Protein AF-A0A3N5UHY8-F1 (afdb_monomer)

Radius of gyration: 20.68 Å; Cα contacts (8 Å, |Δi|>4): 168; chains: 1; bounding box: 45×43×53 Å

Solvent-accessible surface area (backbone atoms only — not comparable to full-atom values): 10039 Å² total; per-residue (Å²): 116,68,65,60,54,52,58,35,51,54,29,46,54,49,15,52,51,26,41,52,52,25,51,52,31,53,76,73,62,44,68,88,69,29,47,65,30,49,28,48,15,30,43,32,39,17,56,25,20,56,67,33,91,89,37,36,83,52,18,61,60,34,40,52,52,19,52,50,48,41,43,71,68,41,43,70,77,62,42,49,56,99,88,42,59,46,68,73,48,52,61,60,51,49,49,52,53,53,48,58,51,56,74,70,63,50,74,66,44,58,52,43,47,77,76,47,46,66,67,42,51,53,50,48,51,45,48,69,46,49,35,26,52,50,23,45,50,52,26,61,75,72,64,51,58,70,70,59,27,52,50,43,25,50,64,18,60,52,52,63,59,77,66,54,35,57,51,28,50,75,69,71,46,63,35,69,57,43,48,33,38,28,53,53,32,52,72,50,61,88,112

Mean predicted aligned error: 6.86 Å

Structure (mmCIF, N/CA/C/O backbone):
data_AF-A0A3N5UHY8-F1
#
_entry.id   AF-A0A3N5UHY8-F1
#
loop_
_atom_site.group_PDB
_atom_site.id
_atom_site.type_symbol
_atom_site.label_atom_id
_atom_site.label_alt_id
_atom_site.label_comp_id
_atom_site.label_asym_id
_atom_site.label_entity_id
_atom_site.label_seq_id
_atom_site.pdbx_PDB_ins_code
_atom_site.Cartn_x
_atom_site.Cartn_y
_atom_site.Cartn_z
_atom_site.occupancy
_atom_site.B_iso_or_equiv
_atom_site.auth_seq_id
_atom_site.auth_comp_id
_atom_site.auth_asym_id
_atom_site.auth_atom_id
_atom_site.pdbx_PDB_model_num
ATOM 1 N N . MET A 1 1 ? 21.237 -18.407 15.425 1.00 54.28 1 MET A N 1
ATOM 2 C CA . MET A 1 1 ? 20.076 -18.767 14.571 1.00 54.28 1 MET A CA 1
ATOM 3 C C . MET A 1 1 ? 18.958 -19.477 15.349 1.00 54.28 1 MET A C 1
ATOM 5 O O . MET A 1 1 ? 17.796 -19.223 15.063 1.00 54.28 1 MET A O 1
ATOM 9 N N . ALA A 1 2 ? 19.261 -20.308 16.358 1.00 56.94 2 ALA A N 1
ATOM 10 C CA . ALA A 1 2 ? 18.238 -20.942 17.207 1.00 56.94 2 ALA A CA 1
ATOM 11 C C . ALA A 1 2 ? 17.517 -19.962 18.167 1.00 56.94 2 ALA A C 1
ATOM 13 O O . ALA A 1 2 ? 16.298 -20.048 18.321 1.00 56.94 2 ALA A O 1
ATOM 14 N N . ASP A 1 3 ? 18.225 -18.981 18.740 1.00 60.53 3 ASP A N 1
ATOM 15 C CA . ASP A 1 3 ? 17.623 -18.010 19.676 1.00 60.53 3 ASP A CA 1
ATOM 16 C C . ASP A 1 3 ? 16.704 -16.989 18.998 1.00 60.53 3 ASP A C 1
ATOM 18 O O . ASP A 1 3 ? 15.656 -16.635 19.535 1.00 60.53 3 ASP A O 1
ATOM 22 N N . THR A 1 4 ? 17.021 -16.584 17.765 1.00 62.62 4 THR A N 1
ATOM 23 C CA . THR A 1 4 ? 16.158 -15.706 16.957 1.00 62.62 4 THR A CA 1
ATOM 24 C C . THR A 1 4 ? 14.832 -16.385 16.601 1.00 62.62 4 THR A C 1
ATOM 26 O O . THR A 1 4 ? 13.788 -15.735 16.577 1.00 62.62 4 THR A O 1
ATOM 29 N N . LEU A 1 5 ? 14.852 -17.706 16.391 1.00 62.59 5 LEU A N 1
ATOM 30 C CA . LEU A 1 5 ? 13.653 -18.510 16.140 1.00 62.59 5 LEU A CA 1
ATOM 31 C C . LEU A 1 5 ? 12.835 -18.753 17.420 1.00 62.59 5 LEU A C 1
ATOM 33 O O . LEU A 1 5 ? 11.607 -18.762 17.354 1.00 62.59 5 LEU A O 1
ATOM 37 N N . ARG A 1 6 ? 13.469 -18.890 18.595 1.00 64.62 6 ARG A N 1
ATOM 38 C CA . ARG A 1 6 ? 12.749 -18.943 19.886 1.00 64.62 6 ARG A CA 1
ATOM 39 C C . ARG A 1 6 ? 12.068 -17.617 20.214 1.00 64.62 6 ARG A C 1
ATOM 41 O O . ARG A 1 6 ? 10.878 -17.622 20.503 1.00 64.62 6 ARG A O 1
ATOM 48 N N . ALA A 1 7 ? 12.777 -16.494 20.085 1.00 67.94 7 ALA A N 1
ATOM 49 C CA . ALA A 1 7 ? 12.215 -15.153 20.271 1.00 67.94 7 ALA A CA 1
ATOM 50 C C . ALA A 1 7 ? 11.018 -14.885 19.336 1.00 67.94 7 ALA A C 1
ATOM 52 O O . ALA A 1 7 ? 10.022 -14.291 19.742 1.00 67.94 7 ALA A O 1
ATOM 53 N N . SER A 1 8 ? 11.088 -15.379 18.096 1.00 76.38 8 SER A N 1
ATOM 54 C CA . SER A 1 8 ? 9.992 -15.313 17.123 1.00 76.38 8 SER A CA 1
ATOM 55 C C . SER A 1 8 ? 8.745 -16.082 17.590 1.00 76.38 8 SER A C 1
ATOM 57 O O . SER A 1 8 ? 7.642 -15.547 17.514 1.00 76.38 8 SER A O 1
ATOM 59 N N . LYS A 1 9 ? 8.892 -17.277 18.179 1.00 81.50 9 LYS A N 1
ATOM 60 C CA . LYS A 1 9 ? 7.747 -18.043 18.709 1.00 81.50 9 LYS A CA 1
ATOM 61 C C . LYS A 1 9 ? 6.996 -17.301 19.819 1.00 81.50 9 LYS A C 1
ATOM 63 O O . LYS A 1 9 ? 5.770 -17.333 19.825 1.00 81.50 9 LYS A O 1
ATOM 68 N N . TYR A 1 10 ? 7.696 -16.605 20.717 1.00 86.44 10 TYR A N 1
ATOM 69 C CA . TYR A 1 10 ? 7.043 -15.825 21.778 1.00 86.44 10 TYR A CA 1
ATOM 70 C C . TYR A 1 10 ? 6.196 -14.670 21.227 1.00 86.44 10 TYR A C 1
ATOM 72 O O . TYR A 1 10 ? 5.123 -14.405 21.754 1.00 86.44 10 TYR A O 1
ATOM 80 N N . LEU A 1 11 ? 6.628 -14.024 20.138 1.00 86.56 11 LEU A N 1
ATOM 81 C CA . LEU A 1 11 ? 5.855 -12.956 19.486 1.00 86.56 11 LEU A CA 1
ATOM 82 C C . LEU A 1 11 ? 4.587 -13.485 18.814 1.00 86.56 11 LEU A C 1
ATOM 84 O O . LEU A 1 11 ? 3.555 -12.826 18.869 1.00 86.56 11 LEU A O 1
ATOM 88 N N . ALA A 1 12 ? 4.655 -14.675 18.211 1.00 88.06 12 ALA A N 1
ATOM 89 C CA . ALA A 1 12 ? 3.478 -15.324 17.641 1.00 88.06 12 ALA A CA 1
ATOM 90 C C . ALA A 1 12 ? 2.460 -15.688 18.731 1.00 88.06 12 ALA A C 1
ATOM 92 O O . ALA A 1 12 ? 1.283 -15.361 18.606 1.00 88.06 12 ALA A O 1
ATOM 93 N N . TRP A 1 13 ? 2.917 -16.297 19.831 1.00 90.31 13 TRP A N 1
ATOM 94 C CA . TRP A 1 13 ? 2.056 -16.599 20.977 1.00 90.31 13 TRP A CA 1
ATOM 95 C C . TRP A 1 13 ? 1.450 -15.342 21.598 1.00 90.31 13 TRP A C 1
ATOM 97 O O . TRP A 1 13 ? 0.262 -15.334 21.907 1.00 90.31 13 TRP A O 1
ATOM 107 N N . LEU A 1 14 ? 2.236 -14.271 21.723 1.00 91.19 14 LEU A N 1
ATOM 108 C CA . LEU A 1 14 ? 1.755 -12.979 22.202 1.00 91.19 14 LEU A CA 1
ATOM 109 C C . LEU A 1 14 ? 0.664 -12.407 21.286 1.00 91.19 14 LEU A C 1
ATOM 111 O O . LEU A 1 14 ? -0.373 -11.982 21.782 1.00 91.19 14 LEU A O 1
ATOM 115 N N . SER A 1 15 ? 0.868 -12.432 19.966 1.00 90.88 15 SER A N 1
ATOM 116 C CA . SER A 1 15 ? -0.123 -11.950 18.996 1.00 90.88 15 SER A CA 1
ATOM 117 C C . SER A 1 15 ? -1.438 -12.725 19.085 1.00 90.88 15 SER A C 1
ATOM 119 O O . SER A 1 15 ? -2.504 -12.116 19.149 1.00 90.88 15 SER A O 1
ATOM 121 N N . ILE A 1 16 ? -1.365 -14.059 19.170 1.00 92.12 16 ILE A N 1
ATOM 122 C CA . ILE A 1 16 ? -2.544 -14.923 19.318 1.00 92.12 16 ILE A CA 1
ATOM 123 C C . ILE A 1 16 ? -3.265 -14.623 20.632 1.00 92.12 16 ILE A C 1
ATOM 125 O O . ILE A 1 16 ? -4.480 -14.449 20.631 1.00 92.12 16 ILE A O 1
ATOM 129 N N . LEU A 1 17 ? -2.530 -14.526 21.743 1.00 94.44 17 LEU A N 1
ATOM 130 C CA . LEU A 1 17 ? -3.109 -14.221 23.048 1.00 94.44 17 LEU A CA 1
ATOM 131 C C . LEU A 1 17 ? -3.836 -12.872 23.021 1.00 94.44 17 LEU A C 1
ATOM 133 O O . LEU A 1 17 ? -4.993 -12.808 23.423 1.00 94.44 17 LEU A O 1
ATOM 137 N N . LEU A 1 18 ? -3.202 -11.828 22.476 1.00 92.44 18 LEU A N 1
ATOM 138 C CA . LEU A 1 18 ? -3.797 -10.494 22.359 1.00 92.44 18 LEU A CA 1
ATOM 139 C C . LEU A 1 18 ? -5.026 -10.473 21.435 1.00 92.44 18 LEU A C 1
ATOM 141 O O . LEU A 1 18 ? -6.008 -9.790 21.727 1.00 92.44 18 LEU A O 1
ATOM 145 N N . ALA A 1 19 ? -5.005 -11.243 20.344 1.00 91.44 19 ALA A N 1
ATOM 146 C CA . ALA A 1 19 ? -6.144 -11.374 19.441 1.00 91.44 19 ALA A CA 1
ATOM 147 C C . ALA A 1 19 ? -7.325 -12.087 20.117 1.00 91.44 19 ALA A C 1
ATOM 149 O O . ALA A 1 19 ? -8.461 -11.628 20.019 1.00 91.44 19 ALA A O 1
ATOM 150 N N . VAL A 1 20 ? -7.064 -13.171 20.854 1.00 92.81 20 VAL A N 1
ATOM 151 C CA . VAL A 1 20 ? -8.093 -13.894 21.616 1.00 92.81 20 VAL A CA 1
ATOM 152 C C . VAL A 1 20 ? -8.686 -13.000 22.701 1.00 92.81 20 VAL A C 1
ATOM 154 O O . VAL A 1 20 ? -9.908 -12.946 22.833 1.00 92.81 20 VAL A O 1
ATOM 157 N N . THR A 1 21 ? -7.861 -12.245 23.434 1.00 91.06 21 THR A N 1
ATOM 158 C CA . THR A 1 21 ? -8.364 -11.292 24.434 1.00 91.06 21 THR A CA 1
ATOM 159 C C . THR A 1 21 ? -9.190 -10.179 23.795 1.00 91.06 21 THR A C 1
ATOM 161 O O . THR A 1 21 ? -10.240 -9.832 24.327 1.00 91.06 21 THR A O 1
ATOM 164 N N . ALA A 1 22 ? -8.784 -9.666 22.626 1.00 90.06 22 ALA A N 1
ATOM 165 C CA . ALA A 1 22 ? -9.550 -8.657 21.896 1.00 90.06 22 ALA A CA 1
ATOM 166 C C . ALA A 1 22 ? -10.928 -9.187 21.463 1.00 90.06 22 ALA A C 1
ATOM 168 O O . ALA A 1 22 ? -11.935 -8.500 21.628 1.00 90.06 22 ALA A O 1
ATOM 169 N N . ILE A 1 23 ? -10.988 -10.425 20.959 1.00 90.00 23 ILE A N 1
ATOM 170 C CA . ILE A 1 23 ? -12.248 -11.080 20.584 1.00 90.00 23 ILE A CA 1
ATOM 171 C C . ILE A 1 23 ? -13.126 -11.286 21.821 1.00 90.00 23 ILE A C 1
ATOM 173 O O . ILE A 1 23 ? -14.297 -10.920 21.795 1.00 90.00 23 ILE A O 1
ATOM 177 N N . ALA A 1 24 ? -12.574 -11.807 22.920 1.00 90.12 24 ALA A N 1
ATOM 178 C CA . ALA A 1 24 ? -13.321 -12.005 24.160 1.00 90.12 24 ALA A CA 1
ATOM 179 C C . ALA A 1 24 ? -13.914 -10.686 24.687 1.00 90.12 24 ALA A C 1
ATOM 181 O O . ALA A 1 24 ? -15.095 -10.638 25.022 1.00 90.12 24 ALA A O 1
ATOM 182 N N . MET A 1 25 ? -13.139 -9.598 24.677 1.00 88.56 25 MET A N 1
ATOM 183 C CA . MET A 1 25 ? -13.610 -8.268 25.074 1.00 88.56 25 MET A CA 1
ATOM 184 C C . MET A 1 25 ? -14.707 -7.722 24.153 1.00 88.56 25 MET A C 1
ATOM 186 O O . MET A 1 25 ? -15.659 -7.113 24.640 1.00 88.56 25 MET A O 1
ATOM 190 N N . LEU A 1 26 ? -14.621 -7.971 22.840 1.00 88.94 26 LEU A N 1
ATOM 191 C CA . LEU A 1 26 ? -15.684 -7.616 21.895 1.00 88.94 26 LEU A CA 1
ATOM 192 C C . LEU A 1 26 ? -16.978 -8.385 22.175 1.00 88.94 26 LEU A C 1
ATOM 194 O O . LEU A 1 26 ? -18.048 -7.776 22.163 1.00 88.94 26 LEU A O 1
ATOM 198 N N . VAL A 1 27 ? -16.886 -9.689 22.463 1.00 90.12 27 VAL A N 1
ATOM 199 C CA . VAL A 1 27 ? -18.049 -10.523 22.816 1.00 90.12 27 VAL A CA 1
ATOM 200 C C . VAL A 1 27 ? -18.663 -10.088 24.149 1.00 90.12 27 VAL A C 1
ATOM 202 O O . VAL A 1 27 ? -19.882 -10.062 24.281 1.00 90.12 27 VAL A O 1
ATOM 205 N N . MET A 1 28 ? -17.837 -9.686 25.117 1.00 88.81 28 MET A N 1
ATOM 206 C CA . MET A 1 28 ? -18.278 -9.186 26.425 1.00 88.81 28 MET A CA 1
ATOM 207 C C . MET A 1 28 ? -18.776 -7.728 26.399 1.00 88.81 28 MET A C 1
ATOM 209 O O . MET A 1 28 ? -19.244 -7.226 27.416 1.00 88.81 28 MET A O 1
ATOM 213 N N . GLY A 1 29 ? -18.703 -7.040 25.253 1.00 86.50 29 GLY A N 1
ATOM 214 C CA . GLY A 1 29 ? -19.237 -5.685 25.078 1.00 86.50 29 GLY A CA 1
ATOM 215 C C . GLY A 1 29 ? -18.295 -4.538 25.469 1.00 86.50 29 GLY A C 1
ATOM 216 O O . GLY A 1 29 ? -18.693 -3.378 25.368 1.00 86.50 29 GLY A O 1
ATOM 217 N N . TYR A 1 30 ? -17.038 -4.809 25.830 1.00 86.06 30 TYR A N 1
ATOM 218 C CA . TYR A 1 30 ? -16.043 -3.803 26.240 1.00 86.06 30 TYR A CA 1
ATOM 219 C C . TYR A 1 30 ? -15.404 -3.057 25.052 1.00 86.06 30 TYR A C 1
ATOM 221 O O . TYR A 1 30 ? -14.184 -3.000 24.908 1.00 86.06 30 TYR A O 1
ATOM 229 N N . ARG A 1 31 ? -16.214 -2.463 24.165 1.00 79.62 31 ARG A N 1
ATOM 230 C CA . ARG A 1 31 ? -15.739 -1.859 22.899 1.00 79.62 31 ARG A CA 1
ATOM 231 C C . ARG A 1 31 ? -14.726 -0.720 23.071 1.00 79.62 31 ARG A C 1
ATOM 233 O O . ARG A 1 31 ? -13.891 -0.532 22.193 1.00 79.62 31 ARG A O 1
ATOM 240 N N . SER A 1 32 ? -14.786 0.020 24.176 1.00 79.81 32 SER A N 1
ATOM 241 C CA . SER A 1 32 ? -13.883 1.144 24.466 1.00 79.81 32 SER A CA 1
ATOM 242 C C . SER A 1 32 ? -12.452 0.713 24.797 1.00 79.81 32 SER A C 1
ATOM 244 O O . SER A 1 32 ? -11.521 1.474 24.555 1.00 79.81 32 SER A O 1
ATOM 246 N N . GLU A 1 33 ? -12.262 -0.501 25.321 1.00 86.31 33 GLU A N 1
ATOM 247 C CA . GLU A 1 33 ? -10.955 -0.984 25.795 1.00 86.31 33 GLU A CA 1
ATOM 248 C C . GLU A 1 33 ? -10.288 -1.980 24.842 1.00 86.31 33 GLU A C 1
ATOM 250 O O . GLU A 1 33 ? -9.142 -2.361 25.046 1.00 86.31 33 GLU A O 1
ATOM 255 N N . VAL A 1 34 ? -10.962 -2.373 23.758 1.00 91.69 34 VAL A N 1
ATOM 256 C CA . VAL A 1 34 ? -10.445 -3.340 22.770 1.00 91.69 34 VAL A CA 1
ATOM 257 C C . VAL A 1 34 ? -9.264 -2.786 21.959 1.00 91.69 34 VAL A C 1
ATOM 259 O O . VAL A 1 34 ? -8.413 -3.553 21.501 1.00 91.69 34 VAL A O 1
ATOM 262 N N . GLY A 1 35 ? -9.182 -1.462 21.793 1.00 88.69 35 GLY A N 1
ATOM 263 C CA . GLY A 1 35 ? -8.213 -0.793 20.918 1.00 88.69 35 GLY A CA 1
ATOM 264 C C . GLY A 1 35 ? -6.751 -1.230 21.107 1.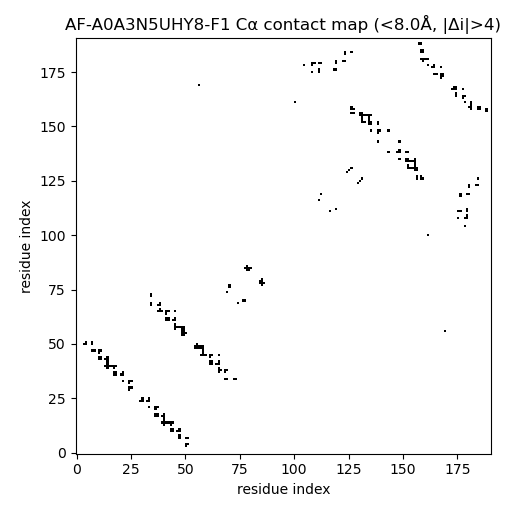00 88.69 35 GLY A C 1
ATOM 265 O O . GLY A 1 35 ? -6.144 -1.700 20.141 1.00 88.69 35 GLY A O 1
ATOM 266 N N . PRO A 1 36 ? -6.169 -1.153 22.322 1.00 91.88 36 PRO A N 1
ATOM 267 C CA . PRO A 1 36 ? -4.780 -1.538 22.573 1.00 91.88 36 PRO A CA 1
ATOM 268 C C . PRO A 1 36 ? -4.496 -3.007 22.265 1.00 91.88 36 PRO A C 1
ATOM 270 O O . PRO A 1 36 ? -3.409 -3.329 21.791 1.00 91.88 36 PRO A O 1
ATOM 273 N N . PHE A 1 37 ? -5.464 -3.898 22.496 1.00 92.38 37 PHE A N 1
ATOM 274 C CA . PHE A 1 37 ? -5.298 -5.331 22.253 1.00 92.38 37 PHE A CA 1
ATOM 275 C C . PHE A 1 37 ? -5.267 -5.647 20.760 1.00 92.38 37 PHE A C 1
ATOM 277 O O . PHE A 1 37 ? -4.414 -6.417 20.323 1.00 92.38 37 PHE A O 1
ATOM 284 N N . VAL A 1 38 ? -6.123 -5.005 19.958 1.00 93.06 38 VAL A N 1
ATOM 285 C CA . VAL A 1 38 ? -6.103 -5.153 18.493 1.00 93.06 38 VAL A CA 1
ATOM 286 C C . VAL A 1 38 ? -4.801 -4.605 17.910 1.00 93.06 38 VAL A C 1
ATOM 288 O O . VAL A 1 38 ? -4.133 -5.289 17.133 1.00 93.06 38 VAL A O 1
ATOM 291 N N . ILE A 1 39 ? -4.397 -3.399 18.320 1.00 93.62 39 ILE A N 1
ATOM 292 C CA . ILE A 1 39 ? -3.155 -2.770 17.847 1.00 93.62 39 ILE A CA 1
ATOM 293 C C . ILE A 1 39 ? -1.944 -3.605 18.274 1.00 93.62 39 ILE A C 1
ATOM 295 O O . ILE A 1 39 ? -1.065 -3.878 17.460 1.00 93.62 39 ILE A O 1
ATOM 299 N N . GLY A 1 40 ? -1.912 -4.064 19.527 1.00 92.88 40 GLY A N 1
ATOM 300 C CA . GLY A 1 40 ? -0.852 -4.914 20.060 1.00 92.88 40 GLY A CA 1
ATOM 301 C C . GLY A 1 40 ? -0.768 -6.268 19.353 1.00 92.88 40 GLY A C 1
ATOM 302 O O . GLY A 1 40 ? 0.333 -6.722 19.034 1.00 92.88 40 GLY A O 1
ATOM 303 N N . ALA A 1 41 ? -1.906 -6.894 19.040 1.00 93.81 41 ALA A N 1
ATOM 304 C CA . ALA A 1 41 ? -1.958 -8.143 18.282 1.00 93.81 41 ALA A CA 1
ATOM 305 C C . ALA A 1 41 ? -1.378 -7.972 16.870 1.00 93.81 41 ALA A C 1
ATOM 307 O O . ALA A 1 41 ? -0.541 -8.774 16.449 1.00 93.81 41 ALA A O 1
ATOM 308 N N . LEU A 1 42 ? -1.759 -6.902 16.165 1.00 94.56 42 LEU A N 1
ATOM 309 C CA . LEU A 1 42 ? -1.261 -6.603 14.820 1.00 94.56 42 LEU A CA 1
ATOM 310 C C . LEU A 1 42 ? 0.217 -6.183 14.826 1.00 94.56 42 LEU A C 1
ATOM 312 O O . LEU A 1 42 ? 0.989 -6.648 13.993 1.00 94.56 42 LEU A O 1
ATOM 316 N N . ALA A 1 43 ? 0.652 -5.366 15.787 1.00 94.19 43 ALA A N 1
ATOM 317 C CA . ALA A 1 43 ? 2.046 -4.935 15.899 1.00 94.19 43 ALA A CA 1
ATOM 318 C C . ALA A 1 43 ? 2.984 -6.097 16.266 1.00 94.19 43 ALA A C 1
ATOM 320 O O . ALA A 1 43 ? 4.057 -6.250 15.679 1.00 94.19 43 ALA A O 1
ATOM 321 N N . SER A 1 44 ? 2.579 -6.964 17.201 1.00 92.38 44 SER A N 1
ATOM 322 C CA . SER A 1 44 ? 3.343 -8.173 17.540 1.00 92.38 44 SER A CA 1
ATOM 323 C C . SER A 1 44 ? 3.399 -9.162 16.371 1.00 92.38 44 SER A C 1
ATOM 325 O O . SER A 1 44 ? 4.465 -9.733 16.121 1.00 92.38 44 SER A O 1
ATOM 327 N N . LEU A 1 45 ? 2.316 -9.288 15.592 1.00 92.56 45 LEU A N 1
ATOM 328 C CA . LEU A 1 45 ? 2.308 -10.050 14.341 1.00 92.56 45 LEU A CA 1
ATOM 329 C C . LEU A 1 45 ? 3.262 -9.446 13.303 1.00 92.56 45 LEU A C 1
ATOM 331 O O . LEU A 1 45 ? 4.029 -10.175 12.678 1.00 92.56 45 LEU A O 1
ATOM 335 N N . ALA A 1 46 ? 3.280 -8.120 13.150 1.00 91.94 46 ALA A N 1
ATOM 336 C CA . ALA A 1 46 ? 4.183 -7.442 12.224 1.00 91.94 46 ALA A CA 1
ATOM 337 C C . ALA A 1 46 ? 5.654 -7.694 12.598 1.00 91.94 46 ALA A C 1
ATOM 339 O O . ALA A 1 46 ? 6.462 -8.077 11.749 1.00 91.94 46 ALA A O 1
ATOM 340 N N . LEU A 1 47 ? 5.995 -7.571 13.886 1.00 91.44 47 LEU A N 1
ATOM 341 C CA . LEU A 1 47 ? 7.330 -7.877 14.410 1.00 91.44 47 LEU A CA 1
ATOM 342 C C . LEU A 1 47 ? 7.704 -9.356 14.248 1.00 91.44 47 LEU A C 1
ATOM 344 O O . LEU A 1 47 ? 8.869 -9.674 13.991 1.00 91.44 47 LEU A O 1
ATOM 348 N N . PHE A 1 48 ? 6.735 -10.262 14.386 1.00 89.94 48 PHE A N 1
ATOM 349 C CA . PHE A 1 48 ? 6.920 -11.679 14.092 1.00 89.94 48 PHE A CA 1
ATOM 350 C C . PHE A 1 48 ? 7.259 -11.895 12.613 1.00 89.94 48 PHE A C 1
ATOM 352 O O . PHE A 1 48 ? 8.277 -12.525 12.314 1.00 89.94 48 PHE A O 1
ATOM 359 N N . CYS A 1 49 ? 6.474 -11.314 11.698 1.00 89.00 49 CYS A N 1
ATOM 360 C CA . CYS A 1 49 ? 6.720 -11.382 10.261 1.00 89.00 49 CYS A CA 1
ATOM 361 C C . CYS A 1 49 ? 8.123 -10.867 9.912 1.00 89.00 49 CYS A C 1
ATOM 363 O O . CYS A 1 49 ? 8.841 -11.547 9.188 1.00 89.00 49 CYS A O 1
ATOM 365 N N . MET A 1 50 ? 8.569 -9.741 10.487 1.00 87.81 50 MET A N 1
ATOM 366 C CA . MET A 1 50 ? 9.913 -9.186 10.244 1.00 87.81 50 MET A CA 1
ATOM 367 C C . MET A 1 50 ? 11.054 -10.131 10.638 1.00 87.81 50 MET A C 1
ATOM 369 O O . MET A 1 50 ? 12.107 -10.125 9.997 1.00 87.81 50 MET A O 1
ATOM 373 N N . ARG A 1 51 ? 10.867 -10.913 11.709 1.00 84.75 51 ARG A N 1
ATOM 374 C CA . ARG A 1 51 ? 11.882 -11.830 12.254 1.00 84.75 51 ARG A CA 1
ATOM 375 C C . ARG A 1 51 ? 11.882 -13.199 11.577 1.00 84.75 51 ARG A C 1
ATOM 377 O O . ARG A 1 51 ? 12.873 -13.918 11.692 1.00 84.75 51 ARG A O 1
ATOM 384 N N . HIS A 1 52 ? 10.804 -13.567 10.887 1.00 84.44 52 HIS A N 1
ATOM 385 C CA . HIS A 1 52 ? 10.691 -14.860 10.226 1.00 84.44 52 HIS A CA 1
ATOM 386 C C . HIS A 1 52 ? 11.149 -14.776 8.755 1.00 84.44 52 HIS A C 1
ATOM 388 O O . HIS A 1 52 ? 10.577 -14.004 7.980 1.00 84.44 52 HIS A O 1
ATOM 394 N N . PRO A 1 53 ? 12.135 -15.586 8.317 1.00 78.69 53 PRO A N 1
ATOM 395 C CA . PRO A 1 53 ? 12.768 -15.445 7.001 1.00 78.69 53 PRO A CA 1
ATOM 396 C C . PRO A 1 53 ? 11.786 -15.574 5.829 1.00 78.69 53 PRO A C 1
ATOM 398 O O . PRO A 1 53 ? 11.936 -14.876 4.832 1.00 78.69 53 PRO A O 1
ATOM 401 N N . SER A 1 54 ? 10.744 -16.398 5.963 1.00 80.94 54 SER A N 1
ATOM 402 C CA . SER A 1 54 ? 9.723 -16.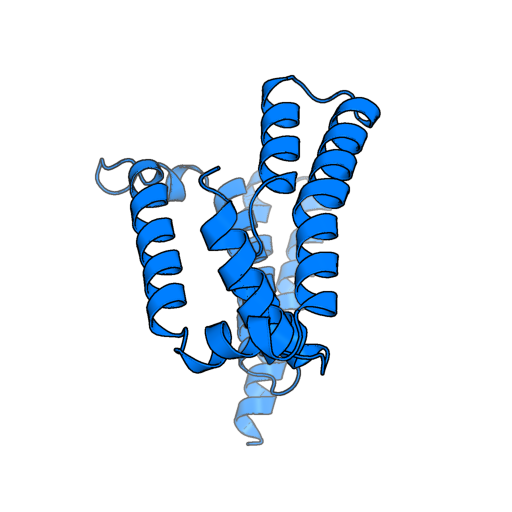573 4.918 1.00 80.94 54 SER A CA 1
ATOM 403 C C . SER A 1 54 ? 8.606 -15.522 4.941 1.00 80.94 54 SER A C 1
ATOM 405 O O . SER A 1 54 ? 7.894 -15.390 3.953 1.00 80.94 54 SER A O 1
ATOM 407 N N . LEU A 1 55 ? 8.410 -14.802 6.055 1.00 83.44 55 LEU A N 1
ATOM 408 C CA . LEU A 1 55 ? 7.266 -13.889 6.236 1.00 83.44 55 LEU A CA 1
ATOM 409 C C . LEU A 1 55 ? 7.658 -12.409 6.242 1.00 83.44 55 LEU A C 1
ATOM 411 O O . LEU A 1 55 ? 6.774 -11.551 6.255 1.00 83.44 55 LEU A O 1
ATOM 415 N N . LYS A 1 56 ? 8.959 -12.095 6.192 1.00 83.25 56 LYS A N 1
ATOM 416 C CA . LYS A 1 56 ? 9.484 -10.722 6.244 1.00 83.25 56 LYS A CA 1
ATOM 417 C C . LYS A 1 56 ? 8.820 -9.793 5.234 1.00 83.25 56 LYS A C 1
ATOM 419 O O . LYS A 1 56 ? 8.569 -8.633 5.539 1.00 83.25 56 LYS A O 1
ATOM 424 N N . SER A 1 57 ? 8.484 -10.314 4.063 1.00 80.25 57 SER A N 1
ATOM 425 C CA . SER A 1 57 ? 7.888 -9.545 2.978 1.00 80.25 57 SER A CA 1
ATOM 426 C C . SER A 1 57 ? 6.446 -9.099 3.246 1.00 80.25 57 SER A C 1
ATOM 428 O O . SER A 1 57 ? 6.015 -8.089 2.704 1.00 80.25 57 SER A O 1
ATOM 430 N N . TYR A 1 58 ? 5.719 -9.799 4.123 1.00 84.62 58 TYR A N 1
ATOM 431 C CA . TYR A 1 58 ? 4.365 -9.420 4.542 1.00 84.62 58 TYR A CA 1
ATOM 432 C C . TYR A 1 58 ? 4.356 -8.437 5.714 1.00 84.62 58 TYR A C 1
ATOM 434 O O . TYR A 1 58 ? 3.315 -7.860 6.020 1.00 84.62 58 TYR A O 1
ATOM 442 N N . ALA A 1 59 ? 5.501 -8.215 6.368 1.00 88.38 59 ALA A N 1
ATOM 443 C CA . ALA A 1 59 ? 5.579 -7.349 7.539 1.00 88.38 59 ALA A CA 1
ATOM 444 C C . ALA A 1 59 ? 5.088 -5.924 7.259 1.00 88.38 59 ALA A C 1
ATOM 446 O O . ALA A 1 59 ? 4.433 -5.336 8.113 1.00 88.38 59 ALA A O 1
ATOM 447 N N . PHE A 1 60 ? 5.366 -5.390 6.063 1.00 85.56 60 PHE A N 1
ATOM 448 C CA . PHE A 1 60 ? 4.864 -4.081 5.646 1.00 85.56 60 PHE A CA 1
ATOM 449 C C . PHE A 1 60 ? 3.330 -4.037 5.664 1.00 85.56 60 PHE A C 1
ATOM 451 O O . PHE A 1 60 ? 2.750 -3.162 6.298 1.00 85.56 60 PHE A O 1
ATOM 458 N N . THR A 1 61 ? 2.673 -5.022 5.048 1.00 87.75 61 THR A N 1
ATOM 459 C CA . THR A 1 61 ? 1.209 -5.120 5.013 1.00 87.75 61 THR A CA 1
ATOM 460 C C . THR A 1 61 ? 0.615 -5.217 6.418 1.00 87.75 61 THR A C 1
ATOM 462 O O . THR A 1 61 ? -0.357 -4.533 6.725 1.00 87.75 61 THR A O 1
ATOM 465 N N . VAL A 1 62 ? 1.217 -6.020 7.301 1.00 91.50 62 VAL A N 1
ATOM 466 C CA . VAL A 1 62 ? 0.735 -6.154 8.685 1.00 91.50 62 VAL A CA 1
ATOM 467 C C . VAL A 1 62 ? 0.926 -4.852 9.473 1.00 91.50 62 VAL A C 1
ATOM 469 O O . VAL A 1 62 ? 0.039 -4.466 10.233 1.00 91.50 62 VAL A O 1
ATOM 472 N N . TRP A 1 63 ? 2.027 -4.125 9.254 1.00 93.06 63 TRP A N 1
ATOM 473 C CA . TRP A 1 63 ? 2.223 -2.794 9.835 1.00 93.06 63 TRP A CA 1
ATOM 474 C C . TRP A 1 63 ? 1.171 -1.790 9.363 1.00 93.06 63 TRP A C 1
ATOM 476 O O . TRP A 1 63 ? 0.657 -1.040 10.189 1.00 93.06 63 TRP A O 1
ATOM 486 N N . VAL A 1 64 ? 0.806 -1.799 8.077 1.00 90.62 64 VAL A N 1
ATOM 487 C CA . VAL A 1 64 ? -0.279 -0.950 7.557 1.00 90.62 64 VAL A CA 1
ATOM 488 C C . VAL A 1 64 ? -1.576 -1.222 8.320 1.00 90.62 64 VAL A C 1
ATOM 490 O O . VAL A 1 64 ? -2.183 -0.282 8.825 1.00 90.62 64 VAL A O 1
ATOM 493 N N . PHE A 1 65 ? -1.959 -2.490 8.504 1.00 92.56 65 PHE A N 1
ATOM 494 C CA . PHE A 1 65 ? -3.141 -2.834 9.302 1.00 92.56 65 PHE A CA 1
ATOM 495 C C . PHE A 1 65 ? -3.029 -2.377 10.762 1.00 92.56 65 PHE A C 1
ATOM 497 O O . PHE A 1 65 ? -4.005 -1.870 11.312 1.00 92.56 65 PHE A O 1
ATOM 504 N N . ALA A 1 66 ? -1.852 -2.507 11.383 1.00 94.19 66 ALA A N 1
ATOM 505 C CA . ALA A 1 66 ? -1.626 -2.043 12.751 1.00 94.19 66 ALA A CA 1
ATOM 506 C C . ALA A 1 66 ? -1.824 -0.520 12.886 1.00 94.19 66 ALA A C 1
ATOM 508 O O . ALA A 1 66 ? -2.502 -0.073 13.810 1.00 94.19 66 ALA A O 1
ATOM 509 N N . PHE A 1 67 ? -1.286 0.275 11.954 1.00 94.12 67 PHE A N 1
ATOM 510 C CA . PHE A 1 67 ? -1.448 1.733 11.952 1.00 94.12 67 PHE A CA 1
ATOM 511 C C . PHE A 1 67 ? -2.869 2.176 11.591 1.00 94.12 67 PHE A C 1
ATOM 513 O O . PHE A 1 67 ? -3.373 3.117 12.198 1.00 94.12 67 PHE A O 1
ATOM 520 N N . VAL A 1 68 ? -3.545 1.483 10.669 1.00 93.50 68 VAL A N 1
ATOM 521 C CA . VAL A 1 68 ? -4.964 1.735 10.366 1.00 93.50 68 VAL A CA 1
ATOM 522 C C . VAL A 1 68 ? -5.811 1.488 11.611 1.00 93.50 68 VAL A C 1
ATOM 524 O O . VAL A 1 68 ? -6.541 2.384 12.030 1.00 93.50 68 VAL A O 1
ATOM 527 N N . ALA A 1 69 ? -5.644 0.339 12.274 1.00 93.12 69 ALA A N 1
ATOM 528 C CA . ALA A 1 69 ? -6.328 0.055 13.533 1.00 93.12 69 ALA A CA 1
ATOM 529 C C . ALA A 1 69 ? -6.027 1.129 14.591 1.00 93.12 69 ALA A C 1
ATOM 531 O O . ALA A 1 69 ? -6.946 1.639 15.230 1.00 93.12 69 ALA A O 1
ATOM 532 N N . ALA A 1 70 ? -4.763 1.540 14.729 1.00 93.56 70 ALA A N 1
ATOM 533 C CA . ALA A 1 70 ? -4.378 2.603 15.653 1.00 93.56 70 ALA A CA 1
ATOM 534 C C . ALA A 1 70 ? -5.066 3.939 15.341 1.00 93.56 70 ALA A C 1
ATOM 536 O O . ALA A 1 70 ? -5.569 4.583 16.259 1.00 93.56 70 ALA A O 1
ATOM 537 N N . SER A 1 71 ? -5.151 4.329 14.067 1.00 93.00 71 SER A N 1
ATOM 538 C CA . SER A 1 71 ? -5.833 5.560 13.650 1.00 93.00 71 SER A CA 1
ATOM 539 C C . SER A 1 71 ? -7.345 5.524 13.873 1.00 93.00 71 SER A C 1
ATOM 541 O O . SER A 1 71 ? -7.932 6.552 14.194 1.00 93.00 71 SER A O 1
ATOM 543 N N . MET A 1 72 ? -7.971 4.348 13.762 1.00 90.69 72 MET A N 1
ATOM 544 C CA . MET A 1 72 ? -9.409 4.179 13.984 1.00 90.69 72 MET A CA 1
ATOM 545 C C . MET A 1 72 ? -9.773 4.228 15.471 1.00 90.69 72 MET A C 1
ATOM 547 O O . MET A 1 72 ? -10.778 4.835 15.830 1.00 90.69 72 MET A O 1
ATOM 551 N N . PHE A 1 73 ? -8.968 3.607 16.341 1.00 91.19 73 PHE A N 1
ATOM 552 C CA . PHE A 1 73 ? -9.217 3.602 17.789 1.00 91.19 73 PHE A CA 1
ATOM 553 C C . PHE A 1 73 ? -8.737 4.877 18.495 1.00 91.19 73 PHE A C 1
ATOM 555 O O . PHE A 1 73 ? -9.333 5.285 19.490 1.00 91.19 73 PHE A O 1
ATOM 562 N N . TYR A 1 74 ? -7.673 5.512 17.994 1.00 90.56 74 TYR A N 1
ATOM 563 C CA . TYR A 1 74 ? -7.057 6.694 18.606 1.00 90.56 74 TYR A CA 1
ATOM 564 C C . TYR A 1 74 ? -6.856 7.835 17.595 1.00 90.56 74 TYR A C 1
ATOM 566 O O . TYR A 1 74 ? -5.727 8.302 17.420 1.00 90.56 74 TYR A O 1
ATOM 574 N N . PRO A 1 75 ? -7.920 8.337 16.941 1.00 89.19 75 PRO A N 1
ATOM 575 C CA . PRO A 1 75 ? -7.804 9.355 15.892 1.00 89.19 75 PRO A CA 1
ATOM 576 C C . PRO A 1 75 ? -7.128 10.642 16.383 1.00 89.19 75 PRO A C 1
ATOM 578 O O . PRO A 1 75 ? -6.346 11.252 15.658 1.00 89.19 75 PRO A O 1
ATOM 581 N N . GLN A 1 76 ? -7.341 11.026 17.646 1.00 87.00 76 GLN A N 1
ATOM 582 C CA . GLN A 1 76 ? -6.698 12.183 18.274 1.00 87.00 76 GLN A CA 1
ATOM 583 C C . GLN A 1 76 ? -5.164 12.137 18.228 1.00 87.00 76 GLN A C 1
ATOM 585 O O . GLN A 1 76 ? -4.538 13.189 18.132 1.00 87.00 76 GLN A O 1
ATOM 590 N N . ALA A 1 77 ? -4.559 10.943 18.239 1.00 86.69 77 ALA A N 1
ATOM 591 C CA . ALA A 1 77 ? -3.108 10.787 18.166 1.00 86.69 77 ALA A CA 1
ATOM 592 C C . ALA A 1 77 ? -2.546 11.102 16.767 1.00 86.69 77 ALA A C 1
ATOM 594 O O . ALA A 1 77 ? -1.368 11.423 16.641 1.00 86.69 77 ALA A O 1
ATOM 595 N N . PHE A 1 78 ? -3.384 11.030 15.726 1.00 86.94 78 PHE A N 1
ATOM 596 C CA . PHE A 1 78 ? -2.992 11.195 14.323 1.00 86.94 78 PHE A CA 1
ATOM 597 C C . PHE A 1 78 ? -3.515 12.489 13.685 1.00 86.94 78 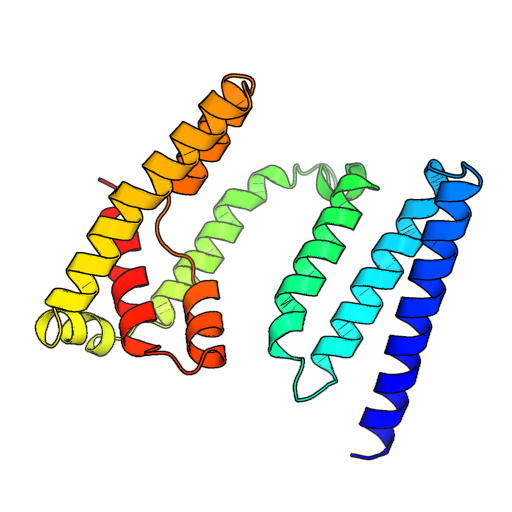PHE A C 1
ATOM 599 O O . PHE A 1 78 ? -3.165 12.784 12.546 1.00 86.94 78 PHE A O 1
ATOM 606 N N . MET A 1 79 ? -4.339 13.269 14.393 1.00 86.00 79 MET A N 1
ATOM 607 C CA . MET A 1 79 ? -4.864 14.540 13.883 1.00 86.00 79 MET A CA 1
ATOM 608 C C . MET A 1 79 ? -3.931 15.714 14.181 1.00 86.00 79 MET A C 1
ATOM 610 O O . MET A 1 79 ? -3.476 16.381 13.252 1.00 86.00 79 MET A O 1
ATOM 614 N N . LYS A 1 80 ? -3.617 15.958 15.461 1.00 88.12 80 LYS A N 1
ATOM 615 C CA . LYS A 1 80 ? -2.819 17.112 15.897 1.00 88.12 80 LYS A CA 1
ATOM 616 C C . LYS A 1 80 ? -1.676 16.686 16.797 1.00 88.12 80 LYS A C 1
ATOM 618 O O . LYS A 1 80 ? -1.890 16.004 17.794 1.00 88.12 80 LYS A O 1
ATOM 623 N N . TRP A 1 81 ? -0.477 17.166 16.494 1.00 85.00 81 TRP A N 1
ATOM 624 C CA . TRP A 1 81 ? 0.693 16.973 17.343 1.00 85.00 81 TRP A CA 1
ATOM 625 C C . TRP A 1 81 ? 1.355 18.319 17.608 1.00 85.00 81 TRP A C 1
ATOM 627 O O . TRP A 1 81 ? 1.648 19.057 16.673 1.00 85.00 81 TRP A O 1
ATOM 637 N N . ALA A 1 82 ? 1.523 18.676 18.886 1.00 82.56 82 ALA A N 1
ATOM 638 C CA . ALA A 1 82 ? 2.080 19.967 19.308 1.00 82.56 82 ALA A CA 1
ATOM 639 C C . ALA A 1 82 ? 1.413 21.204 18.650 1.00 82.56 82 ALA A C 1
ATOM 641 O O . ALA A 1 82 ? 2.069 22.206 18.384 1.00 82.56 82 ALA A O 1
ATOM 642 N N . GLY A 1 83 ? 0.105 21.132 18.369 1.00 84.19 83 GLY A N 1
ATOM 643 C CA . GLY A 1 83 ? -0.653 22.209 17.713 1.00 84.19 83 GLY A CA 1
ATOM 644 C C . GLY A 1 83 ? -0.585 22.219 16.179 1.00 84.19 83 GLY A C 1
ATOM 645 O O . GLY A 1 83 ? -1.240 23.052 15.561 1.00 84.19 83 GLY A O 1
ATOM 646 N N . TYR A 1 84 ? 0.144 21.286 15.562 1.00 87.25 84 TYR A N 1
ATOM 647 C CA . TYR A 1 84 ? 0.257 21.146 14.112 1.00 87.25 84 TYR A CA 1
ATOM 648 C C . TYR A 1 84 ? -0.660 20.033 13.577 1.00 87.25 84 TYR A C 1
ATOM 650 O O . TYR A 1 84 ? -0.655 18.920 14.107 1.00 87.25 84 TYR A O 1
ATOM 658 N N . ASP A 1 85 ? -1.427 20.321 12.519 1.00 90.31 85 ASP A N 1
ATOM 659 C CA . ASP A 1 85 ? -2.286 19.340 11.842 1.00 90.31 85 ASP A CA 1
ATOM 660 C C . ASP A 1 85 ? -1.458 18.392 10.963 1.00 90.31 85 ASP A C 1
ATOM 662 O O . ASP A 1 85 ? -0.919 18.780 9.923 1.00 90.31 85 ASP A O 1
ATOM 666 N N . LEU A 1 86 ? -1.410 17.113 11.341 1.00 89.31 86 LEU A N 1
ATOM 667 C CA . LEU A 1 86 ? -0.642 16.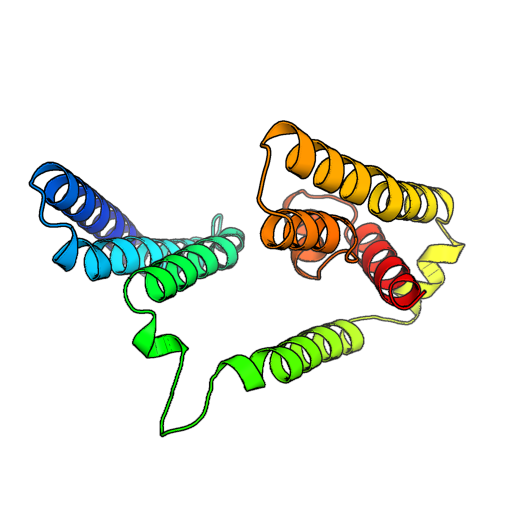076 10.640 1.00 89.31 86 LEU A CA 1
ATOM 668 C C . LEU A 1 86 ? -1.115 15.855 9.199 1.00 89.31 86 LEU A C 1
ATOM 670 O O . LEU A 1 86 ? -0.334 15.4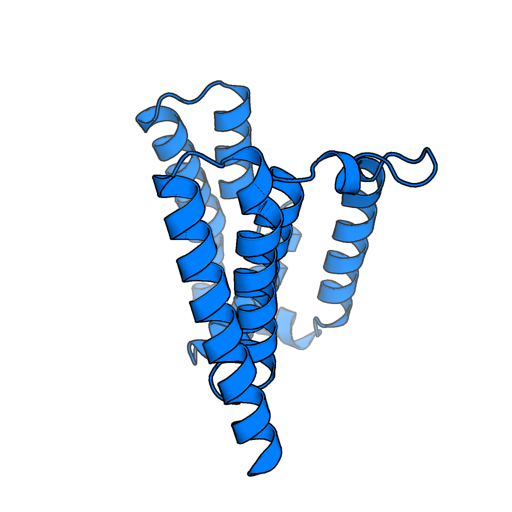17 8.357 1.00 89.31 86 LEU A O 1
ATOM 674 N N . LYS A 1 87 ? -2.360 16.221 8.877 1.00 88.50 87 LYS A N 1
ATOM 675 C CA . LYS A 1 87 ? -2.892 16.194 7.506 1.00 88.50 87 LYS A CA 1
ATOM 676 C C . LYS A 1 87 ? -2.007 16.975 6.525 1.00 88.50 87 LYS A C 1
ATOM 678 O O . LYS A 1 87 ? -1.848 16.553 5.381 1.00 88.50 87 LYS A O 1
ATOM 683 N N . ASN A 1 88 ? -1.385 18.065 6.975 1.00 90.31 88 ASN A N 1
ATOM 684 C CA . ASN A 1 88 ? -0.520 18.894 6.134 1.00 90.31 88 ASN A CA 1
ATOM 685 C C . ASN A 1 88 ? 0.799 18.195 5.760 1.00 90.31 88 ASN A C 1
ATOM 687 O O . ASN A 1 88 ? 1.446 18.593 4.795 1.00 90.31 88 ASN A O 1
ATOM 691 N N . LEU A 1 89 ? 1.176 17.125 6.470 1.00 91.75 89 LEU A N 1
ATOM 692 C CA . LEU A 1 89 ? 2.343 16.300 6.144 1.00 91.75 89 LEU A CA 1
ATOM 693 C C . LEU A 1 89 ? 2.052 15.246 5.072 1.00 91.75 89 LEU A C 1
ATOM 695 O O . LEU A 1 89 ? 3.001 14.709 4.509 1.00 91.75 89 LEU A O 1
ATOM 699 N N . ILE A 1 90 ? 0.786 14.960 4.742 1.00 91.38 90 ILE A N 1
ATOM 700 C CA . ILE A 1 90 ? 0.440 13.910 3.768 1.00 91.38 90 ILE A CA 1
ATOM 701 C C . ILE A 1 90 ? 1.097 14.188 2.410 1.00 91.38 90 ILE A C 1
ATOM 703 O O . ILE A 1 90 ? 1.764 13.312 1.863 1.00 91.38 90 ILE A O 1
ATOM 707 N N . VAL A 1 91 ? 0.969 15.413 1.887 1.00 92.00 91 VAL A N 1
ATOM 708 C CA . VAL A 1 91 ? 1.536 15.780 0.578 1.00 92.00 91 VAL A CA 1
ATOM 709 C C . VAL A 1 91 ? 3.075 15.723 0.585 1.00 92.00 91 VAL A C 1
ATOM 711 O O . VAL A 1 91 ? 3.620 15.009 -0.258 1.00 92.00 91 VAL A O 1
ATOM 714 N N . PRO A 1 92 ? 3.798 16.361 1.531 1.00 94.19 92 PRO A N 1
ATOM 715 C CA . PRO A 1 92 ? 5.255 16.230 1.627 1.00 94.19 92 PRO A CA 1
ATOM 716 C C . PRO A 1 92 ? 5.748 14.787 1.786 1.00 94.19 92 PRO A C 1
ATOM 718 O O . PRO A 1 92 ? 6.741 14.403 1.174 1.00 94.19 92 PRO A O 1
ATOM 721 N N . LEU A 1 93 ? 5.059 13.960 2.578 1.00 91.38 93 LEU A N 1
ATOM 722 C CA . LEU A 1 93 ? 5.441 12.558 2.761 1.00 91.38 93 LEU A CA 1
ATOM 723 C C . LEU A 1 93 ? 5.278 11.760 1.464 1.00 91.38 93 LEU A C 1
ATOM 725 O O . LEU A 1 93 ? 6.175 10.998 1.105 1.00 91.38 93 LEU A O 1
ATOM 729 N N . ILE A 1 94 ? 4.184 11.969 0.725 1.00 88.31 94 ILE A N 1
ATOM 730 C CA . ILE A 1 94 ? 3.995 11.358 -0.598 1.00 88.31 94 ILE A CA 1
ATOM 731 C C . ILE A 1 94 ? 5.081 11.837 -1.569 1.00 88.31 94 ILE A C 1
ATOM 733 O O . ILE A 1 94 ? 5.650 11.015 -2.283 1.00 88.31 94 ILE A O 1
ATOM 737 N N . GLN A 1 95 ? 5.437 13.126 -1.560 1.00 89.81 95 GLN A N 1
ATOM 738 C CA . GLN A 1 95 ? 6.526 13.660 -2.387 1.00 89.81 95 GLN A CA 1
ATOM 739 C C . GLN A 1 95 ? 7.871 13.002 -2.068 1.00 89.81 95 GLN A C 1
ATOM 741 O O . GLN A 1 95 ? 8.592 12.635 -2.989 1.00 89.81 95 GLN A O 1
ATOM 746 N N . ILE A 1 96 ? 8.194 12.791 -0.788 1.00 91.44 96 ILE A N 1
ATOM 747 C CA . ILE A 1 96 ? 9.413 12.078 -0.374 1.00 91.44 96 ILE A CA 1
ATOM 748 C C . ILE A 1 96 ? 9.388 10.626 -0.869 1.00 91.44 96 ILE A C 1
ATOM 750 O O . ILE A 1 96 ? 10.395 10.139 -1.381 1.00 91.44 96 ILE A O 1
ATOM 754 N N . ILE A 1 97 ? 8.245 9.939 -0.762 1.00 86.69 97 ILE A N 1
ATOM 755 C CA . ILE A 1 97 ? 8.084 8.562 -1.255 1.00 86.69 97 ILE A CA 1
ATOM 756 C C . ILE A 1 97 ? 8.261 8.506 -2.780 1.00 86.69 97 ILE A C 1
ATOM 758 O O . ILE A 1 97 ? 8.985 7.645 -3.280 1.00 86.69 97 ILE A O 1
ATOM 762 N N . MET A 1 98 ? 7.645 9.428 -3.526 1.00 84.12 98 MET A N 1
ATOM 763 C CA . MET A 1 98 ? 7.763 9.495 -4.988 1.00 84.12 98 MET A CA 1
ATOM 764 C C . MET A 1 98 ? 9.164 9.920 -5.442 1.00 84.12 98 MET A C 1
ATOM 766 O O . MET A 1 98 ? 9.679 9.385 -6.421 1.00 84.12 98 MET A O 1
ATOM 770 N N . PHE A 1 99 ? 9.824 10.819 -4.712 1.00 87.62 99 PHE A N 1
ATOM 771 C CA . PHE A 1 99 ? 11.218 11.178 -4.959 1.00 87.62 99 PHE A CA 1
ATOM 772 C C . PHE A 1 99 ? 12.149 9.983 -4.725 1.00 87.62 99 PHE A C 1
ATOM 774 O O . PHE A 1 99 ? 12.966 9.663 -5.584 1.00 87.62 99 PHE A O 1
ATOM 781 N N . GLY A 1 100 ? 11.981 9.274 -3.604 1.00 85.25 100 GLY A N 1
ATOM 782 C CA . GLY A 1 100 ? 12.730 8.055 -3.299 1.00 85.25 100 GLY A CA 1
ATOM 783 C C . GLY A 1 100 ? 12.498 6.940 -4.322 1.00 85.25 100 GLY A C 1
ATOM 784 O O . GLY A 1 100 ? 13.430 6.226 -4.670 1.00 85.25 100 GLY A O 1
ATOM 785 N N . MET A 1 101 ? 11.285 6.816 -4.869 1.00 81.00 101 MET A N 1
ATOM 786 C CA . MET A 1 101 ? 11.033 5.954 -6.028 1.00 81.00 101 MET A CA 1
ATOM 787 C C . MET A 1 101 ? 11.871 6.407 -7.230 1.00 81.00 101 MET A C 1
ATOM 789 O O . MET A 1 101 ? 12.574 5.591 -7.823 1.00 81.00 101 MET A O 1
ATOM 793 N N . GLY A 1 102 ? 11.826 7.697 -7.573 1.00 80.81 102 GLY A N 1
ATOM 794 C CA . GLY A 1 102 ? 12.539 8.260 -8.719 1.00 80.81 102 GLY A CA 1
ATOM 795 C C . GLY A 1 102 ? 14.049 8.020 -8.681 1.00 80.81 102 GLY A C 1
ATOM 796 O O . GLY A 1 102 ? 14.632 7.678 -9.705 1.00 80.81 102 GLY A O 1
ATOM 797 N N . THR A 1 103 ? 14.683 8.108 -7.508 1.00 84.50 103 THR A N 1
ATOM 798 C CA . THR A 1 103 ? 16.131 7.861 -7.363 1.00 84.50 103 THR A CA 1
ATOM 799 C C . THR A 1 103 ? 16.530 6.395 -7.544 1.00 84.50 103 THR A C 1
ATOM 801 O O . THR A 1 103 ? 17.701 6.113 -7.789 1.00 84.50 103 THR A O 1
ATOM 804 N N . THR A 1 104 ? 15.580 5.459 -7.449 1.00 77.56 104 THR A N 1
ATOM 805 C CA . THR A 1 104 ? 15.825 4.028 -7.704 1.00 77.56 104 THR A CA 1
ATOM 806 C C . THR A 1 104 ? 15.657 3.628 -9.170 1.00 77.56 104 THR A C 1
ATOM 808 O O . THR A 1 104 ? 16.046 2.519 -9.536 1.00 77.56 104 THR A O 1
ATOM 811 N N . LEU A 1 105 ? 15.102 4.507 -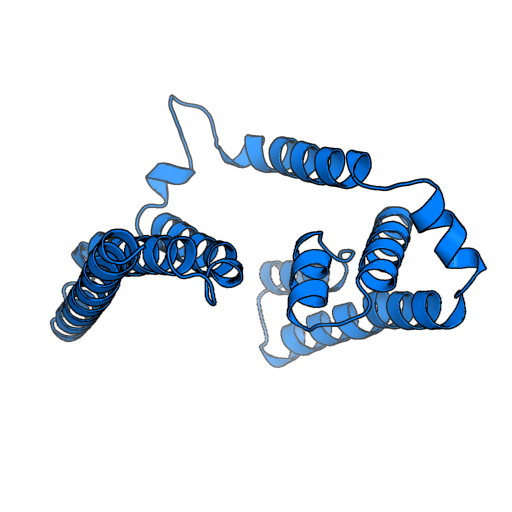10.015 1.00 76.12 105 LEU A N 1
ATOM 812 C CA . LEU A 1 105 ? 14.936 4.251 -11.445 1.00 76.12 105 LEU A CA 1
ATOM 813 C C . LEU A 1 105 ? 16.250 4.485 -12.196 1.00 76.12 105 LEU A C 1
ATOM 815 O O . LEU A 1 105 ? 16.920 5.502 -12.031 1.00 76.12 105 LEU A O 1
ATOM 819 N N . SER A 1 106 ? 16.598 3.550 -13.073 1.00 80.25 106 SER A N 1
ATOM 820 C CA . SER A 1 106 ? 17.760 3.629 -13.955 1.00 80.25 106 SER A CA 1
ATOM 821 C C . SER A 1 106 ? 17.350 3.955 -15.392 1.00 80.25 106 SER A C 1
ATOM 823 O O . SER A 1 106 ? 16.263 3.602 -15.849 1.00 80.25 106 SER A O 1
ATOM 825 N N . LEU A 1 107 ? 18.260 4.550 -16.170 1.00 79.50 107 LEU A N 1
ATOM 826 C CA . LEU A 1 107 ? 18.062 4.751 -17.616 1.00 79.50 107 LEU A CA 1
ATOM 827 C C . LEU A 1 107 ? 17.795 3.428 -18.362 1.00 79.50 107 LEU A C 1
ATOM 829 O O . LEU A 1 107 ? 17.097 3.409 -19.375 1.00 79.50 107 LEU A O 1
ATOM 833 N N . ALA A 1 108 ? 18.290 2.306 -17.833 1.00 78.50 108 ALA A N 1
ATOM 834 C CA . ALA A 1 108 ? 18.019 0.978 -18.372 1.00 78.50 108 ALA A CA 1
ATOM 835 C C . ALA A 1 108 ? 16.555 0.533 -18.172 1.00 78.50 108 ALA A C 1
ATOM 837 O O . ALA A 1 108 ? 16.048 -0.242 -18.984 1.00 78.50 108 ALA A O 1
ATOM 838 N N . ASP A 1 109 ? 15.861 1.016 -17.133 1.00 76.19 109 ASP A N 1
ATOM 839 C CA . ASP A 1 109 ? 14.426 0.759 -16.932 1.00 76.19 109 ASP A CA 1
ATOM 840 C C . ASP A 1 109 ? 13.575 1.436 -18.015 1.00 76.19 109 ASP A C 1
ATOM 842 O O . ASP A 1 109 ? 12.586 0.857 -18.471 1.00 76.19 109 ASP A O 1
ATOM 846 N N . PHE A 1 110 ? 13.999 2.616 -18.483 1.00 75.38 110 PHE A N 1
ATOM 847 C CA . PHE A 1 110 ? 13.368 3.334 -19.594 1.00 75.38 110 PHE A CA 1
ATOM 848 C C . PHE A 1 110 ? 13.695 2.704 -20.948 1.00 75.38 110 PHE A C 1
ATOM 850 O O . PHE A 1 110 ? 12.799 2.498 -21.765 1.00 75.38 110 PHE A O 1
ATOM 857 N N . GLY A 1 111 ? 14.955 2.317 -21.173 1.00 79.06 111 GLY A N 1
ATOM 858 C CA . GLY A 1 111 ? 15.356 1.602 -22.391 1.00 79.06 111 GLY A CA 1
ATOM 859 C C . GLY A 1 111 ? 14.592 0.287 -22.586 1.00 79.06 111 GLY A C 1
ATOM 860 O O . GLY A 1 111 ? 14.281 -0.093 -23.712 1.00 79.06 111 GLY A O 1
ATOM 861 N N . ARG A 1 112 ? 14.196 -0.376 -21.491 1.00 75.44 112 ARG A N 1
ATOM 862 C CA . ARG A 1 112 ? 13.369 -1.589 -21.534 1.00 75.44 112 ARG A CA 1
ATOM 863 C C . ARG A 1 112 ? 11.986 -1.382 -22.150 1.00 75.44 112 ARG A C 1
ATOM 865 O O . ARG A 1 112 ? 11.498 -2.316 -22.779 1.00 75.44 112 ARG A O 1
ATOM 872 N N . VAL A 1 113 ? 11.391 -0.188 -22.065 1.00 77.25 113 VAL A N 1
ATOM 873 C CA . VAL A 1 113 ? 10.128 0.125 -22.770 1.00 77.25 113 VAL A CA 1
ATOM 874 C C . VAL A 1 113 ? 10.276 -0.122 -24.270 1.00 77.25 113 VAL A C 1
ATOM 876 O O . VAL A 1 113 ? 9.384 -0.684 -24.896 1.00 77.25 113 VAL A O 1
ATOM 879 N N . LEU A 1 114 ? 11.425 0.253 -24.836 1.00 78.19 114 LEU A N 1
ATOM 880 C CA . LEU A 1 114 ? 11.707 0.115 -26.265 1.00 78.19 114 LEU A CA 1
ATOM 881 C C . LEU A 1 114 ? 11.999 -1.336 -26.666 1.00 78.19 114 LEU A C 1
ATOM 883 O O . LEU A 1 114 ? 11.716 -1.729 -27.793 1.00 78.19 114 LEU A O 1
ATOM 887 N N . VAL A 1 115 ? 12.543 -2.139 -25.747 1.00 81.81 115 VAL A N 1
ATOM 888 C CA . VAL A 1 115 ? 12.848 -3.562 -25.983 1.00 81.81 115 VAL A CA 1
ATOM 889 C C . VAL A 1 115 ? 11.592 -4.431 -25.892 1.00 81.81 115 VAL A C 1
ATOM 891 O O . VAL A 1 115 ? 11.458 -5.411 -26.620 1.00 81.81 115 VAL A O 1
ATOM 894 N N . MET A 1 116 ? 10.660 -4.086 -25.002 1.00 81.94 116 MET A N 1
ATOM 895 C CA . MET A 1 116 ? 9.437 -4.854 -24.758 1.00 81.94 116 MET A CA 1
ATOM 896 C C . MET A 1 116 ? 8.197 -3.945 -24.668 1.00 81.94 116 MET A C 1
ATOM 898 O O . MET A 1 116 ? 7.563 -3.862 -23.614 1.00 81.94 116 MET A O 1
ATOM 902 N N . PRO A 1 117 ? 7.813 -3.285 -25.779 1.00 86.88 117 PRO A N 1
ATOM 903 C CA . PRO A 1 117 ? 6.737 -2.293 -25.782 1.00 86.88 117 PRO A CA 1
ATOM 904 C C . PRO A 1 117 ? 5.353 -2.915 -25.589 1.00 86.88 117 PRO A C 1
ATOM 906 O O . PRO A 1 117 ? 4.496 -2.324 -24.937 1.00 86.88 117 PRO A O 1
ATOM 909 N N . TRP A 1 118 ? 5.124 -4.122 -26.118 1.00 91.25 118 TRP A N 1
ATOM 910 C CA . TRP A 1 118 ? 3.797 -4.739 -26.100 1.00 91.25 118 TRP A CA 1
ATOM 911 C C . TRP A 1 118 ? 3.298 -5.067 -24.681 1.00 91.25 118 TRP A C 1
ATOM 913 O O . TRP A 1 118 ? 2.203 -4.626 -24.333 1.00 91.25 118 TRP A O 1
ATOM 923 N N . PRO A 1 119 ? 4.077 -5.737 -23.803 1.00 90.06 119 PRO A N 1
ATOM 924 C CA . PRO A 1 119 ? 3.646 -5.974 -22.424 1.00 90.06 119 PRO A CA 1
ATOM 925 C C . PRO A 1 119 ? 3.431 -4.687 -21.617 1.00 90.06 119 PRO A C 1
ATOM 927 O O . PRO A 1 119 ? 2.506 -4.624 -20.810 1.00 90.06 119 PRO A O 1
ATOM 930 N N . VAL A 1 120 ? 4.259 -3.659 -21.841 1.00 89.56 120 VAL A N 1
ATOM 931 C CA . VAL A 1 120 ? 4.131 -2.360 -21.158 1.00 89.56 120 VAL A CA 1
ATOM 932 C C . VAL A 1 120 ? 2.845 -1.656 -21.587 1.00 89.56 120 VAL A C 1
ATOM 934 O O . VAL A 1 120 ? 2.105 -1.181 -20.730 1.00 89.56 120 VAL A O 1
ATOM 937 N N . LEU A 1 121 ? 2.544 -1.638 -22.889 1.00 90.31 121 LEU A N 1
ATOM 938 C CA . LEU A 1 121 ? 1.338 -1.011 -23.427 1.00 90.31 121 LEU A CA 1
ATOM 939 C C . LEU A 1 121 ? 0.071 -1.722 -22.952 1.00 90.31 121 LEU A C 1
ATOM 941 O O . LEU A 1 121 ? -0.868 -1.062 -22.522 1.00 90.31 121 LEU A O 1
ATOM 945 N N . VAL A 1 122 ? 0.057 -3.058 -22.965 1.00 92.94 122 VAL A N 1
ATOM 946 C CA . VAL A 1 122 ? -1.074 -3.834 -22.436 1.00 92.94 122 VAL A CA 1
ATOM 947 C C . VAL A 1 122 ? -1.289 -3.528 -20.954 1.00 92.94 122 VAL A C 1
ATOM 949 O O . VAL A 1 122 ? -2.410 -3.227 -20.556 1.00 92.94 122 VAL A O 1
ATOM 952 N N . GLY A 1 123 ? -0.227 -3.542 -20.141 1.00 90.50 123 GLY A N 1
ATOM 953 C CA . GLY A 1 123 ? -0.319 -3.198 -18.720 1.00 90.50 123 GLY A CA 1
ATOM 954 C C . GLY A 1 123 ? -0.821 -1.771 -18.483 1.00 90.50 123 GLY A C 1
ATOM 955 O O . GLY A 1 123 ? -1.683 -1.557 -17.637 1.00 90.50 123 GLY A O 1
ATOM 956 N N . TRP A 1 124 ? -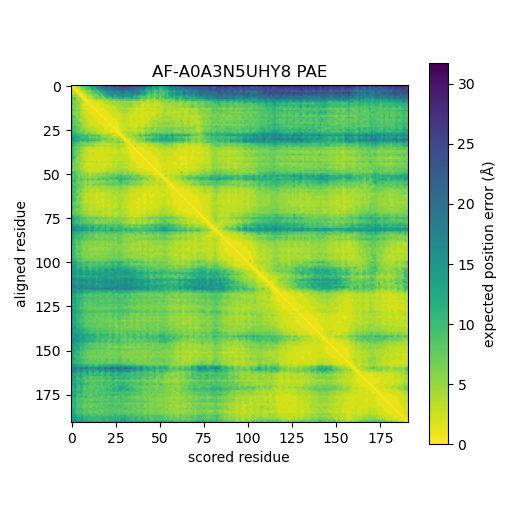0.342 -0.809 -19.272 1.00 89.62 124 TRP A N 1
ATOM 957 C CA . TRP A 1 124 ? -0.762 0.590 -19.205 1.00 89.62 124 TRP A CA 1
ATOM 958 C C . TRP A 1 124 ? -2.241 0.778 -19.567 1.00 89.62 124 TRP A C 1
ATOM 960 O O . TRP A 1 124 ? -2.972 1.418 -18.814 1.00 89.62 124 TRP A O 1
ATOM 970 N N . VAL A 1 125 ? -2.702 0.163 -20.663 1.00 92.38 125 VAL A N 1
ATOM 971 C CA . VAL A 1 125 ? -4.118 0.192 -21.060 1.00 92.38 125 VAL A CA 1
ATOM 972 C C . VAL A 1 125 ? -4.977 -0.415 -19.958 1.00 92.38 125 VAL A C 1
ATOM 974 O O . VAL A 1 125 ? -5.923 0.222 -19.517 1.00 92.38 125 VAL A O 1
ATOM 977 N N . LEU A 1 126 ? -4.621 -1.600 -19.453 1.00 92.25 126 LEU A N 1
ATOM 978 C CA . LEU A 1 126 ? -5.380 -2.250 -18.385 1.00 92.25 126 LEU A CA 1
ATOM 979 C C . LEU A 1 126 ? -5.411 -1.407 -17.101 1.00 92.25 126 LEU A C 1
ATOM 981 O O . LEU A 1 126 ? -6.461 -1.317 -16.469 1.00 92.25 126 LEU A O 1
ATOM 985 N N . GLN A 1 127 ? -4.301 -0.762 -16.732 1.00 92.00 127 GLN A N 1
ATOM 986 C CA . GLN A 1 127 ? -4.234 0.104 -15.554 1.00 92.00 127 GLN A CA 1
ATOM 987 C C . GLN A 1 127 ? -5.199 1.288 -15.673 1.00 92.00 127 GLN A C 1
ATOM 989 O O . GLN A 1 127 ? -5.935 1.546 -14.731 1.00 92.00 127 GLN A O 1
ATOM 994 N N . PHE A 1 128 ? -5.232 1.978 -16.815 1.00 91.75 128 PHE A N 1
ATOM 995 C CA . PHE A 1 128 ? -6.062 3.177 -16.991 1.00 91.75 128 PHE A CA 1
ATOM 996 C C . PHE A 1 128 ? -7.456 2.910 -17.570 1.00 91.75 128 PHE A C 1
ATOM 998 O O . PHE A 1 128 ? -8.277 3.821 -17.621 1.00 91.75 128 PHE A O 1
ATOM 1005 N N . SER A 1 129 ? -7.764 1.678 -17.980 1.00 93.12 129 SER A N 1
ATOM 1006 C CA . SER A 1 129 ? -9.108 1.295 -18.420 1.00 93.12 129 SER A CA 1
ATOM 1007 C C . SER A 1 129 ? -9.819 0.437 -17.380 1.00 93.12 129 SER A C 1
ATOM 1009 O O . SER A 1 129 ? -10.907 0.781 -16.928 1.00 93.12 129 SER A O 1
ATOM 1011 N N . VAL A 1 130 ? -9.218 -0.680 -16.966 1.00 94.44 130 VAL A N 1
ATOM 1012 C CA . VAL A 1 130 ? -9.893 -1.679 -16.131 1.00 94.44 130 VAL A CA 1
ATOM 1013 C C . VAL A 1 130 ? -10.030 -1.189 -14.694 1.00 94.44 130 VAL A C 1
ATOM 1015 O O . VAL A 1 130 ? -11.116 -1.306 -14.132 1.00 94.44 130 VAL A O 1
ATOM 1018 N N . MET A 1 131 ? -8.984 -0.603 -14.102 1.00 93.06 131 MET A N 1
ATOM 1019 C CA . MET A 1 131 ? -9.046 -0.150 -12.704 1.00 93.06 131 MET A CA 1
ATOM 1020 C C . MET A 1 131 ? -10.083 0.970 -12.480 1.00 93.06 131 MET A C 1
ATOM 1022 O O . MET A 1 131 ? -10.894 0.823 -11.559 1.00 93.06 131 MET A O 1
ATOM 1026 N N . PRO A 1 132 ? -10.176 2.024 -13.322 1.00 93.75 132 PRO A N 1
ATOM 1027 C CA . PRO A 1 132 ? -11.214 3.046 -13.174 1.00 93.75 132 PRO A CA 1
ATOM 1028 C C . PRO A 1 132 ? -12.622 2.502 -13.407 1.00 93.75 132 PRO A C 1
ATOM 1030 O O . PRO A 1 132 ? -13.537 2.823 -12.650 1.00 93.75 132 PRO A O 1
ATOM 1033 N N . VAL A 1 133 ? -12.803 1.644 -14.421 1.00 95.62 133 VAL A N 1
ATOM 1034 C CA . VAL A 1 133 ? -14.108 1.034 -14.725 1.00 95.62 133 VAL A CA 1
ATOM 1035 C C . VAL A 1 133 ? -14.581 0.162 -13.567 1.00 95.62 133 VAL A C 1
ATOM 1037 O O . VAL A 1 133 ? -15.751 0.235 -13.189 1.00 95.62 133 VAL A O 1
ATOM 1040 N N . ILE A 1 134 ? -13.688 -0.623 -12.959 1.00 95.38 134 ILE A N 1
ATOM 1041 C CA . ILE A 1 134 ? -14.010 -1.407 -11.762 1.00 95.38 134 ILE A CA 1
ATOM 1042 C C . ILE A 1 134 ? -14.376 -0.476 -10.603 1.00 95.38 134 ILE A C 1
ATOM 1044 O O . ILE A 1 134 ? -15.417 -0.684 -9.983 1.00 95.38 134 ILE A O 1
ATOM 1048 N N . GLY A 1 135 ? -13.581 0.565 -10.333 1.00 93.69 135 GLY A N 1
ATOM 1049 C CA . GLY A 1 135 ? -13.864 1.531 -9.266 1.00 93.69 135 GLY A CA 1
ATOM 1050 C C . GLY A 1 135 ? -15.234 2.197 -9.423 1.00 93.69 135 GLY A C 1
ATOM 1051 O O . GLY A 1 135 ? -16.023 2.230 -8.480 1.00 93.69 135 GLY A O 1
ATOM 1052 N N . PHE A 1 136 ? -15.561 2.640 -10.636 1.00 94.62 136 PHE A N 1
ATOM 1053 C CA . PHE A 1 136 ? -16.856 3.233 -10.968 1.00 94.62 136 PHE A CA 1
ATOM 1054 C C . PHE A 1 136 ? -18.012 2.237 -10.830 1.00 94.62 136 PHE A C 1
ATOM 1056 O O . PHE A 1 136 ? -19.041 2.551 -10.232 1.00 94.62 136 PHE A O 1
ATOM 1063 N N . THR A 1 137 ? -17.831 1.011 -11.326 1.00 95.12 137 THR A N 1
ATOM 1064 C CA . THR A 1 137 ? -18.852 -0.041 -11.235 1.00 95.12 137 THR A CA 1
ATOM 1065 C C . THR A 1 137 ? -19.138 -0.404 -9.780 1.00 95.12 137 THR A C 1
ATOM 1067 O O . THR A 1 137 ? -20.300 -0.492 -9.394 1.00 95.12 137 THR A O 1
ATOM 1070 N N . LEU A 1 138 ? -18.099 -0.561 -8.953 1.00 94.69 138 LEU A N 1
ATOM 1071 C CA . LEU A 1 138 ? -18.252 -0.815 -7.519 1.00 94.69 138 LEU A CA 1
ATOM 1072 C C . LEU A 1 138 ? -18.957 0.353 -6.825 1.00 94.69 138 LEU A C 1
ATOM 1074 O O . LEU A 1 138 ? -19.872 0.127 -6.037 1.00 94.69 138 LEU A O 1
ATOM 1078 N N . ALA A 1 139 ? -18.581 1.594 -7.146 1.00 94.19 139 ALA A N 1
ATOM 1079 C CA . ALA A 1 139 ? -19.199 2.771 -6.551 1.00 94.19 139 ALA A CA 1
ATOM 1080 C C . ALA A 1 139 ? -20.713 2.840 -6.812 1.00 94.19 139 ALA A C 1
ATOM 1082 O O . ALA A 1 139 ? -21.485 3.110 -5.891 1.00 94.19 139 ALA A O 1
ATOM 1083 N N . MET A 1 140 ? -21.140 2.530 -8.041 1.00 91.81 140 MET A N 1
ATOM 1084 C CA . MET A 1 140 ? -22.558 2.487 -8.405 1.00 91.81 140 MET A CA 1
ATOM 1085 C C . MET A 1 140 ? -23.293 1.284 -7.809 1.00 91.81 140 MET A C 1
ATOM 1087 O O . MET A 1 140 ? -24.412 1.436 -7.330 1.00 91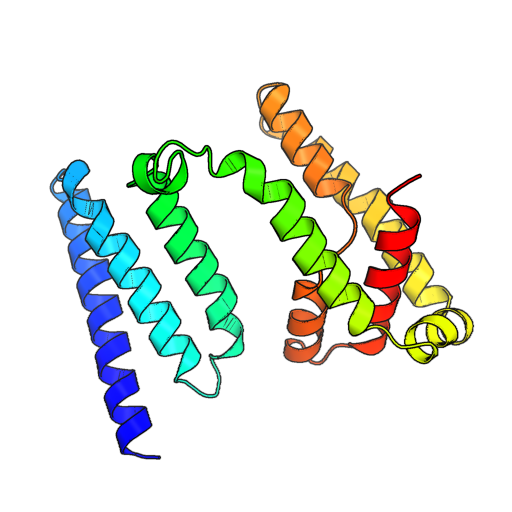.81 140 MET A O 1
ATOM 1091 N N . LEU A 1 141 ? -22.680 0.095 -7.821 1.00 96.12 141 LEU A N 1
ATOM 1092 C CA . LEU A 1 141 ? -23.314 -1.139 -7.346 1.00 96.12 141 LEU A CA 1
ATOM 1093 C C . LEU A 1 141 ? -23.649 -1.078 -5.849 1.00 96.12 141 LEU A C 1
ATOM 1095 O O . LEU A 1 141 ? -24.703 -1.551 -5.433 1.00 96.12 141 LEU A O 1
ATOM 1099 N N . PHE A 1 142 ? -22.760 -0.490 -5.046 1.00 94.56 142 PHE A N 1
ATOM 1100 C CA . PHE A 1 142 ? -22.950 -0.359 -3.600 1.00 94.56 142 PHE A CA 1
ATOM 1101 C C . PHE A 1 142 ? -23.692 0.921 -3.186 1.00 94.56 142 PHE A C 1
ATOM 1103 O O . PHE A 1 142 ? -24.006 1.070 -2.007 1.00 94.56 142 PHE A O 1
ATOM 1110 N N . GLY A 1 143 ? -23.996 1.824 -4.127 1.00 92.19 143 GLY A N 1
ATOM 1111 C CA . GLY A 1 143 ? -24.769 3.039 -3.860 1.00 92.19 143 GLY A CA 1
ATOM 1112 C C . GLY A 1 143 ? -24.102 3.989 -2.861 1.00 92.19 143 GLY A C 1
ATOM 1113 O O . GLY A 1 143 ? -24.784 4.549 -2.005 1.00 92.19 143 GLY A O 1
ATOM 1114 N N . PHE A 1 144 ? -22.775 4.142 -2.926 1.00 91.88 144 PHE A N 1
ATOM 1115 C CA . PHE A 1 144 ? -22.052 5.028 -2.012 1.00 91.88 144 PHE A CA 1
ATOM 1116 C C . PHE A 1 144 ? -22.413 6.505 -2.227 1.00 91.88 144 PHE A C 1
ATOM 1118 O O . PHE A 1 144 ? -22.743 6.929 -3.336 1.00 91.88 144 PHE A O 1
ATOM 1125 N N . GLU A 1 145 ? -22.286 7.308 -1.167 1.00 93.88 145 GLU A N 1
ATOM 1126 C CA . GLU A 1 145 ? -22.381 8.767 -1.260 1.00 93.88 145 GLU A CA 1
ATOM 1127 C C . GLU A 1 145 ? -21.352 9.325 -2.251 1.00 93.8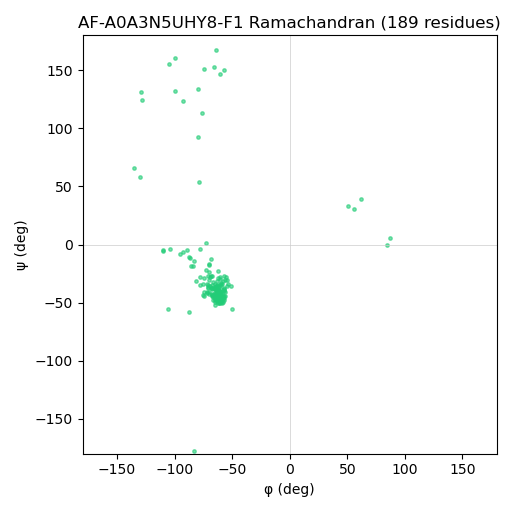8 145 GLU A C 1
ATOM 1129 O O . GLU A 1 145 ? -20.263 8.768 -2.420 1.00 93.88 145 GLU A O 1
ATOM 1134 N N . ALA A 1 146 ? -21.684 10.454 -2.885 1.00 92.12 146 ALA A N 1
ATOM 1135 C CA . ALA A 1 146 ? -20.894 11.028 -3.975 1.00 92.12 146 ALA A CA 1
ATOM 1136 C C . ALA A 1 146 ? -19.415 11.251 -3.604 1.00 92.12 146 ALA A C 1
ATOM 1138 O O . ALA A 1 146 ? -18.533 11.030 -4.433 1.00 92.12 146 ALA A O 1
ATOM 1139 N N . GLU A 1 147 ? -19.133 11.628 -2.355 1.00 93.12 147 GLU A N 1
ATOM 1140 C CA . GLU A 1 147 ? -17.771 11.853 -1.856 1.00 93.12 147 GLU A CA 1
ATOM 1141 C C . GLU A 1 147 ? -16.952 10.553 -1.788 1.00 93.12 147 GLU A C 1
ATOM 1143 O O . GLU A 1 147 ? -15.806 10.505 -2.240 1.00 93.12 147 GLU A O 1
ATOM 1148 N N . ILE A 1 148 ? -17.553 9.470 -1.284 1.00 92.75 148 ILE A N 1
ATOM 1149 C CA . ILE A 1 148 ? -16.914 8.150 -1.187 1.00 92.75 148 ILE A CA 1
ATOM 1150 C C . ILE A 1 148 ? -16.755 7.545 -2.584 1.00 92.75 148 ILE A C 1
ATOM 1152 O O . ILE A 1 148 ? -15.692 7.021 -2.917 1.00 92.75 148 ILE A O 1
ATOM 1156 N N . ALA A 1 149 ? -17.787 7.660 -3.423 1.00 93.06 149 ALA A N 1
ATOM 1157 C CA . ALA A 1 149 ? -17.758 7.206 -4.808 1.00 93.06 149 ALA A CA 1
ATOM 1158 C C . ALA A 1 149 ? -16.628 7.883 -5.601 1.00 93.06 149 ALA A C 1
ATOM 1160 O O . ALA A 1 149 ? -15.848 7.198 -6.264 1.00 93.06 149 ALA A O 1
ATOM 1161 N N . ALA A 1 150 ? -16.483 9.208 -5.475 1.00 93.94 150 ALA A N 1
ATOM 1162 C CA . ALA A 1 150 ? -15.389 9.952 -6.094 1.00 93.94 150 ALA A CA 1
ATOM 1163 C C . ALA A 1 150 ? -14.018 9.467 -5.599 1.00 93.94 150 ALA A C 1
ATOM 1165 O O . ALA A 1 150 ? -13.110 9.287 -6.407 1.00 93.94 150 ALA A O 1
ATOM 1166 N N . GLY A 1 151 ? -13.877 9.186 -4.299 1.00 93.56 151 GLY A N 1
ATOM 1167 C CA . GLY A 1 151 ? -12.654 8.614 -3.730 1.00 93.56 151 GLY A CA 1
ATOM 1168 C C . GLY A 1 151 ? -12.305 7.231 -4.294 1.00 93.56 151 GLY A C 1
ATOM 1169 O O . GLY A 1 151 ? -11.150 6.982 -4.634 1.00 93.56 151 GLY A O 1
ATOM 1170 N N . ILE A 1 152 ? -13.290 6.341 -4.448 1.00 94.06 152 ILE A N 1
ATOM 1171 C CA . ILE A 1 152 ? -13.088 4.997 -5.018 1.00 94.06 152 ILE A CA 1
ATOM 1172 C C . ILE A 1 152 ? -12.663 5.084 -6.487 1.00 94.06 152 ILE A C 1
ATOM 1174 O O . ILE A 1 152 ? -11.713 4.414 -6.893 1.00 94.06 152 ILE A O 1
ATOM 1178 N N . VAL A 1 153 ? -13.334 5.926 -7.279 1.00 94.31 153 VAL A N 1
ATOM 1179 C CA . VAL A 1 153 ? -12.972 6.147 -8.687 1.00 94.31 153 VAL A CA 1
ATOM 1180 C C . VAL A 1 153 ? -11.576 6.758 -8.791 1.00 94.31 153 VAL A C 1
ATOM 1182 O O . VAL A 1 153 ? -10.774 6.293 -9.594 1.00 94.31 153 VAL A O 1
ATOM 1185 N N . LEU A 1 154 ? -11.244 7.733 -7.938 1.00 93.38 154 LEU A N 1
ATOM 1186 C CA . LEU A 1 154 ? -9.914 8.339 -7.888 1.00 93.38 154 LEU A CA 1
ATOM 1187 C C . LEU A 1 154 ? -8.826 7.292 -7.606 1.00 93.38 154 LEU A C 1
ATOM 1189 O O . LEU A 1 154 ? -7.818 7.272 -8.304 1.00 93.38 154 LEU A O 1
ATOM 1193 N N . ILE A 1 155 ? -9.041 6.388 -6.643 1.00 91.62 155 ILE A N 1
ATOM 1194 C CA . ILE A 1 155 ? -8.113 5.280 -6.349 1.00 91.62 155 ILE A CA 1
ATOM 1195 C C . ILE A 1 155 ? -7.984 4.317 -7.540 1.00 91.62 155 ILE A C 1
ATOM 1197 O O . ILE A 1 155 ? -6.906 3.782 -7.782 1.00 91.62 155 ILE A O 1
ATOM 1201 N N . GLY A 1 156 ? -9.056 4.098 -8.302 1.00 91.50 156 GLY A N 1
ATOM 1202 C CA . GLY A 1 156 ? -9.000 3.308 -9.535 1.00 91.50 156 GLY A CA 1
ATOM 1203 C C . GLY A 1 156 ? -8.189 3.974 -10.652 1.00 91.50 156 GLY A C 1
ATOM 1204 O O . GLY A 1 156 ? -7.630 3.274 -11.490 1.00 91.50 156 GLY A O 1
ATOM 1205 N N . SER A 1 157 ? -8.101 5.305 -10.655 1.00 92.12 157 SER A N 1
ATOM 1206 C CA . SER A 1 157 ? -7.462 6.100 -11.715 1.00 92.12 157 SER A CA 1
ATOM 1207 C C . SER A 1 157 ? -6.010 6.486 -11.447 1.00 92.12 157 SER A C 1
ATOM 1209 O O . SER A 1 157 ? -5.353 7.018 -12.340 1.00 92.12 157 SER A O 1
ATOM 1211 N N . VAL A 1 158 ? -5.482 6.239 -10.246 1.00 91.31 158 VAL A N 1
ATOM 1212 C CA . VAL A 1 158 ? -4.073 6.535 -9.953 1.00 91.31 158 VAL A CA 1
ATOM 1213 C C . VAL A 1 158 ? -3.125 5.514 -10.602 1.00 91.31 158 VAL A C 1
ATOM 1215 O O . VAL A 1 158 ? -3.486 4.348 -10.801 1.00 91.31 158 VAL A O 1
ATOM 1218 N N . PRO A 1 159 ? -1.886 5.928 -10.932 1.00 90.88 159 PRO A N 1
ATOM 1219 C CA . PRO A 1 159 ? -0.866 5.020 -11.445 1.00 90.88 159 PRO A CA 1
ATOM 1220 C C . PRO A 1 159 ? -0.462 3.954 -10.416 1.00 90.88 159 PRO A C 1
ATOM 1222 O O . PRO A 1 159 ? -0.752 4.051 -9.220 1.00 90.88 159 PRO A O 1
ATOM 1225 N N . GLY A 1 160 ? 0.261 2.936 -10.888 1.00 83.75 160 GLY A N 1
ATOM 1226 C CA . GLY A 1 160 ? 0.792 1.879 -10.029 1.00 83.75 160 GLY A CA 1
ATOM 1227 C C . GLY A 1 160 ? 1.759 2.416 -8.963 1.00 83.75 160 GLY A C 1
ATOM 1228 O O . GLY A 1 160 ? 2.495 3.373 -9.190 1.00 83.75 160 GLY A O 1
ATOM 1229 N N . GLY A 1 161 ? 1.776 1.787 -7.784 1.00 81.00 161 GLY A N 1
ATOM 1230 C CA . GLY A 1 161 ? 2.658 2.167 -6.672 1.00 81.00 161 GLY A CA 1
ATOM 1231 C C . GLY A 1 161 ? 3.914 1.296 -6.547 1.00 81.00 161 GLY A C 1
ATOM 1232 O O . GLY A 1 161 ? 3.928 0.141 -6.971 1.00 81.00 161 GLY A O 1
ATOM 1233 N N . VAL A 1 162 ? 4.947 1.797 -5.854 1.00 75.00 162 VAL A N 1
ATOM 1234 C CA . VAL A 1 162 ? 6.227 1.089 -5.586 1.00 75.00 162 VAL A CA 1
ATOM 1235 C C . VAL A 1 162 ? 6.082 -0.280 -4.929 1.00 75.00 162 VAL A C 1
ATOM 1237 O O . VAL A 1 162 ? 6.901 -1.168 -5.165 1.00 75.00 162 VAL A O 1
ATOM 1240 N N . ALA A 1 163 ? 5.045 -0.471 -4.112 1.00 77.50 163 ALA A N 1
ATOM 1241 C CA . ALA A 1 163 ? 4.792 -1.745 -3.446 1.00 77.50 163 ALA A CA 1
ATOM 1242 C C . ALA A 1 163 ? 4.565 -2.892 -4.451 1.00 77.50 163 ALA A C 1
ATOM 1244 O O . ALA A 1 163 ? 4.911 -4.038 -4.163 1.00 77.50 163 ALA A O 1
ATOM 1245 N N . SER A 1 164 ? 4.060 -2.587 -5.654 1.00 85.19 164 SER A N 1
ATOM 1246 C CA . SER A 1 164 ? 3.848 -3.575 -6.718 1.00 85.19 164 SER A CA 1
ATOM 1247 C C . SER A 1 164 ? 5.153 -4.222 -7.200 1.00 85.19 164 SER A C 1
ATOM 1249 O O . SER A 1 164 ? 5.164 -5.413 -7.506 1.00 85.19 164 SER A O 1
ATOM 1251 N N . ASN A 1 165 ? 6.276 -3.494 -7.171 1.00 84.19 165 ASN A N 1
ATOM 1252 C CA . ASN A 1 165 ? 7.585 -4.017 -7.573 1.00 84.19 165 ASN A CA 1
ATOM 1253 C C . ASN A 1 165 ? 8.072 -5.093 -6.598 1.00 84.19 165 ASN A C 1
ATOM 1255 O O . ASN A 1 165 ? 8.534 -6.157 -7.014 1.00 84.19 165 ASN A O 1
ATOM 1259 N N . VAL A 1 166 ? 7.908 -4.840 -5.294 1.00 77.25 166 VAL A N 1
ATOM 1260 C CA . VAL A 1 166 ? 8.221 -5.817 -4.242 1.00 77.25 166 VAL A CA 1
ATOM 1261 C C . VAL A 1 166 ? 7.309 -7.031 -4.380 1.00 77.25 166 VAL A C 1
ATOM 1263 O O . VAL A 1 166 ? 7.791 -8.159 -4.398 1.00 77.25 166 VAL A O 1
ATOM 1266 N N . MET A 1 167 ? 6.005 -6.823 -4.555 1.00 83.50 167 MET A N 1
ATOM 1267 C CA . MET A 1 167 ? 5.046 -7.920 -4.709 1.00 83.50 167 MET A CA 1
ATOM 1268 C C . MET A 1 167 ? 5.310 -8.762 -5.960 1.00 83.50 167 MET A C 1
ATOM 1270 O O . MET A 1 167 ? 5.249 -9.988 -5.885 1.00 83.50 167 MET A O 1
ATOM 1274 N N . THR A 1 168 ? 5.710 -8.144 -7.071 1.00 87.38 168 THR A N 1
ATOM 1275 C CA . THR A 1 168 ? 6.121 -8.855 -8.290 1.00 87.38 168 THR A CA 1
ATOM 1276 C C . THR A 1 168 ? 7.359 -9.715 -8.045 1.00 87.38 168 THR A C 1
ATOM 1278 O O . THR A 1 168 ? 7.395 -10.868 -8.472 1.00 87.38 168 THR A O 1
ATOM 1281 N N . TYR A 1 169 ? 8.352 -9.201 -7.311 1.00 82.00 169 TYR A N 1
ATOM 1282 C CA . TYR A 1 169 ? 9.538 -9.973 -6.930 1.00 82.00 169 TYR A CA 1
ATOM 1283 C C . TYR A 1 169 ? 9.169 -11.207 -6.094 1.00 82.00 169 TYR A C 1
ATOM 1285 O O . TYR A 1 169 ? 9.635 -12.312 -6.371 1.00 82.00 169 TYR A O 1
ATOM 1293 N N . LEU A 1 170 ? 8.278 -11.045 -5.112 1.00 77.25 170 LEU A N 1
ATOM 1294 C CA . LEU A 1 170 ? 7.807 -12.148 -4.266 1.00 77.25 170 LEU A CA 1
ATOM 1295 C C . LEU A 1 170 ? 7.015 -13.193 -5.047 1.00 77.25 170 LEU A C 1
ATOM 1297 O O . LEU A 1 170 ? 7.171 -14.389 -4.805 1.00 77.25 170 LEU A O 1
ATOM 1301 N N . ALA A 1 171 ? 6.204 -12.747 -6.005 1.00 87.31 171 ALA A N 1
ATOM 1302 C CA . ALA A 1 171 ? 5.454 -13.609 -6.908 1.00 87.31 171 ALA A CA 1
ATOM 1303 C C . ALA A 1 171 ? 6.341 -14.295 -7.966 1.00 87.31 171 ALA A C 1
ATOM 1305 O O . ALA A 1 171 ? 5.822 -15.035 -8.798 1.00 87.31 171 ALA A O 1
ATOM 1306 N N . ARG A 1 172 ? 7.666 -14.064 -7.949 1.00 85.81 172 ARG A N 1
ATOM 1307 C CA . ARG A 1 172 ? 8.623 -14.520 -8.976 1.00 85.81 172 ARG A CA 1
ATOM 1308 C C . ARG A 1 172 ? 8.246 -14.050 -10.385 1.00 85.81 172 ARG A C 1
ATOM 1310 O O . ARG A 1 172 ? 8.518 -14.729 -11.372 1.00 85.81 172 ARG A O 1
ATOM 1317 N N . GLY A 1 173 ? 7.597 -12.894 -10.465 1.00 87.62 173 GLY A N 1
ATOM 1318 C CA . GLY A 1 173 ? 7.222 -12.251 -11.713 1.00 87.62 173 GLY A CA 1
ATOM 1319 C C . GLY A 1 173 ? 8.365 -11.439 -12.318 1.00 87.62 173 GLY A C 1
ATOM 1320 O O . GLY A 1 173 ? 9.477 -11.359 -11.789 1.00 87.62 173 GLY A O 1
ATOM 1321 N N . ASN A 1 174 ? 8.070 -10.784 -13.438 1.00 88.88 174 ASN A N 1
ATOM 1322 C CA . ASN A 1 174 ? 9.026 -9.918 -14.113 1.00 88.88 174 ASN A CA 1
ATOM 1323 C C . ASN A 1 174 ? 9.096 -8.544 -13.419 1.00 88.88 174 ASN A C 1
ATOM 1325 O O . ASN A 1 174 ? 8.339 -7.627 -13.734 1.00 88.88 174 ASN A O 1
ATOM 1329 N N . VAL A 1 175 ? 10.024 -8.403 -12.470 1.00 86.00 175 VAL A N 1
ATOM 1330 C CA . VAL A 1 175 ? 10.248 -7.148 -11.728 1.00 86.00 175 VAL A CA 1
ATOM 1331 C C . VAL A 1 175 ? 10.625 -6.005 -12.664 1.00 86.00 175 VAL A C 1
ATOM 1333 O O . VAL A 1 175 ? 10.150 -4.889 -12.486 1.00 86.00 175 VAL A O 1
ATOM 1336 N N . ALA A 1 176 ? 11.429 -6.289 -13.689 1.00 84.12 176 ALA A N 1
ATOM 1337 C CA . ALA A 1 176 ? 11.841 -5.293 -14.667 1.00 84.12 176 ALA A CA 1
ATOM 1338 C C . ALA A 1 176 ? 10.630 -4.704 -15.412 1.00 84.12 176 ALA A C 1
ATOM 1340 O O . ALA A 1 176 ? 10.552 -3.491 -15.570 1.00 84.12 176 ALA A O 1
ATOM 1341 N N . LEU A 1 177 ? 9.657 -5.542 -15.791 1.00 87.75 177 LEU A N 1
ATOM 1342 C CA . LEU A 1 177 ? 8.384 -5.100 -16.367 1.00 87.75 177 LEU A CA 1
ATOM 1343 C C . LEU A 1 177 ? 7.561 -4.268 -15.374 1.00 87.75 177 LEU A C 1
ATOM 1345 O O . LEU A 1 177 ? 7.047 -3.222 -15.755 1.00 87.75 177 LEU A O 1
ATOM 1349 N N . SER A 1 178 ? 7.452 -4.701 -14.113 1.00 88.94 178 SER A N 1
ATOM 1350 C CA . SER A 1 178 ? 6.703 -3.974 -13.071 1.00 88.94 178 SER A CA 1
ATOM 1351 C C . SER A 1 178 ? 7.254 -2.564 -12.845 1.00 88.94 178 SER A C 1
ATOM 1353 O O . SER A 1 178 ? 6.492 -1.597 -12.809 1.00 88.94 178 SER A O 1
ATOM 1355 N N . VAL A 1 179 ? 8.582 -2.436 -12.752 1.00 86.50 179 VAL A N 1
ATOM 1356 C CA . VAL A 1 179 ? 9.264 -1.146 -12.576 1.00 86.50 179 VAL A CA 1
ATOM 1357 C C . VAL A 1 179 ? 9.015 -0.249 -13.785 1.00 86.50 179 VAL A C 1
ATOM 1359 O O . VAL A 1 179 ? 8.599 0.897 -13.623 1.00 86.50 179 VAL A O 1
ATOM 1362 N N . THR A 1 180 ? 9.202 -0.781 -14.994 1.00 87.88 180 THR A N 1
ATOM 1363 C CA . THR A 1 180 ? 8.982 -0.039 -16.238 1.00 87.88 180 THR A CA 1
ATOM 1364 C C . THR A 1 180 ? 7.521 0.416 -16.384 1.00 87.88 180 THR A C 1
ATOM 1366 O O . THR A 1 180 ? 7.271 1.580 -16.686 1.00 87.88 180 THR A O 1
ATOM 1369 N N . MET A 1 181 ? 6.544 -0.452 -16.104 1.00 89.50 181 MET A N 1
ATOM 1370 C CA . MET A 1 181 ? 5.117 -0.111 -16.154 1.00 89.50 181 MET A CA 1
ATOM 1371 C C . MET A 1 181 ? 4.746 0.954 -15.110 1.00 89.50 181 MET A C 1
ATOM 1373 O O . MET A 1 181 ? 4.025 1.904 -15.418 1.00 89.50 181 MET A O 1
ATOM 1377 N N . THR A 1 182 ? 5.276 0.834 -13.889 1.00 89.31 182 THR A N 1
ATOM 1378 C CA . THR A 1 182 ? 5.091 1.830 -12.823 1.00 89.31 182 THR A CA 1
ATOM 1379 C C . THR A 1 182 ? 5.625 3.194 -13.257 1.00 89.31 182 THR A C 1
ATOM 1381 O O . THR A 1 182 ? 4.908 4.188 -13.159 1.00 89.31 182 THR A O 1
ATOM 1384 N N . ALA A 1 183 ? 6.835 3.244 -13.820 1.00 86.94 183 ALA A N 1
ATOM 1385 C CA . ALA A 1 183 ? 7.429 4.477 -14.331 1.00 86.94 183 ALA A CA 1
ATOM 1386 C C . ALA A 1 183 ? 6.593 5.105 -15.462 1.00 86.94 183 ALA A C 1
ATOM 1388 O O . ALA A 1 183 ? 6.255 6.285 -15.387 1.00 86.94 183 ALA A O 1
ATOM 1389 N N . CYS A 1 184 ? 6.195 4.322 -16.472 1.00 87.88 184 CYS A N 1
ATOM 1390 C CA . CYS A 1 184 ? 5.362 4.805 -17.578 1.00 87.88 184 CYS A CA 1
ATOM 1391 C C . CYS A 1 184 ? 3.997 5.319 -17.101 1.00 87.88 184 CYS A C 1
ATOM 1393 O O . CYS A 1 184 ? 3.575 6.396 -17.512 1.00 87.88 184 CYS A O 1
ATOM 1395 N N . SER A 1 185 ? 3.317 4.584 -16.216 1.00 89.75 185 SER A N 1
ATOM 1396 C CA . SER A 1 185 ? 2.021 5.016 -15.675 1.00 89.75 185 SER A CA 1
ATOM 1397 C C . SER A 1 185 ? 2.144 6.287 -14.830 1.00 89.75 185 SER A C 1
ATOM 1399 O O . SER A 1 185 ? 1.310 7.177 -14.952 1.00 89.75 185 SER A O 1
ATOM 1401 N N . THR A 1 186 ? 3.216 6.425 -14.046 1.00 89.38 186 THR A N 1
ATOM 1402 C CA . THR A 1 186 ? 3.465 7.615 -13.217 1.00 89.38 186 THR A CA 1
ATOM 1403 C C . THR A 1 186 ? 3.752 8.852 -14.071 1.00 89.38 186 THR A C 1
ATOM 1405 O O . THR A 1 186 ? 3.278 9.935 -13.744 1.00 89.38 186 THR A O 1
ATOM 1408 N N . LEU A 1 187 ? 4.484 8.702 -15.181 1.00 87.00 187 LEU A N 1
ATOM 1409 C CA . LEU A 1 187 ? 4.723 9.788 -16.141 1.00 87.00 187 LEU A CA 1
ATOM 1410 C C . LEU A 1 187 ? 3.472 10.175 -16.937 1.00 87.00 187 LEU A C 1
ATOM 1412 O O . LEU A 1 187 ? 3.350 11.329 -17.334 1.00 87.00 187 LEU A O 1
ATOM 1416 N N . ALA A 1 188 ? 2.567 9.225 -17.178 1.00 88.75 188 ALA A N 1
ATOM 1417 C CA . ALA A 1 188 ? 1.301 9.479 -17.860 1.00 88.75 188 ALA A CA 1
ATOM 1418 C C . ALA A 1 188 ? 0.253 10.137 -16.946 1.00 88.75 188 ALA A C 1
ATOM 1420 O O . ALA A 1 188 ? -0.579 10.880 -17.441 1.00 88.75 188 ALA A O 1
ATOM 1421 N N . ALA A 1 189 ? 0.312 9.900 -15.632 1.00 88.00 189 ALA A N 1
ATOM 1422 C CA . ALA A 1 189 ? -0.698 10.338 -14.666 1.00 88.00 189 ALA A CA 1
ATOM 1423 C C . ALA A 1 189 ? -1.030 11.850 -14.620 1.00 88.00 189 ALA A C 1
ATOM 1425 O O . ALA A 1 189 ? -2.145 12.172 -14.217 1.00 88.00 189 ALA A O 1
ATOM 1426 N N . PRO A 1 190 ? -0.126 12.793 -14.960 1.00 87.88 190 PRO A N 1
ATOM 1427 C CA . PRO A 1 190 ? -0.477 14.214 -15.025 1.00 87.88 190 PRO A CA 1
ATOM 1428 C C . PRO A 1 190 ? -1.433 14.604 -16.165 1.00 87.88 190 PRO A C 1
ATOM 1430 O O . PRO A 1 190 ? -1.903 15.742 -16.162 1.00 87.88 190 PRO A O 1
ATOM 1433 N N . PHE A 1 191 ? -1.664 13.719 -17.140 1.00 85.88 191 PHE A N 1
ATOM 1434 C CA . PHE A 1 191 ? -2.498 13.949 -18.324 1.00 85.88 191 PHE A CA 1
ATOM 1435 C C . PHE A 1 191 ? -3.805 13.158 -18.236 1.00 85.88 191 PHE A C 1
ATOM 1437 O O . PHE A 1 191 ? -4.827 13.695 -18.717 1.00 85.88 191 PHE A O 1
#

Sequence (191 aa):
MADTLRASKYLAWLSILLAVTAIAMLVMGYRSEVGPFVIGALASLALFCMRHPSLKSYAFTVWVFAFVAASMFYPQAFMKWAGYDLKNLIVPLIQIIMFGMGTTLSLADFGRVLVMPWPVLVGWVLQFSVMPVIGFTLAMLFGFEAEIAAGIVLIGSVPGGVASNVMTYLARGNVALSVTMTACSTLAAPF

pLDDT: mean 87.36, std 7.16, range [54.28, 96.12]

Nearest PDB structures (foldseek):
  3zux-assembly1_A  TM=8.957E-01  e=4.634E-05  Neisseria meningitidis
  6lgv-assembly1_A  TM=8.850E-01  e=8.314E-05  Yersinia frederiksenii
  3zuy-assembly1_A  TM=8.973E-01  e=9.623E-05  Neisseria meningitidis
  7vag-assembly1_A  TM=7.587E-01  e=3.018E-02  Homo sapiens

Secondary structure (DSSP, 8-state):
-HHHHHHHHHHHHHHHHHHHHHHHHHHTT-TTTSHHHHHHHHHHHHHHHHHSTTTGGGHHHHHHHHHHHHHHH-HHHHHEETTEEGGGGHHHHHHHHHHHHHHH--HHHHHHHHHSHHHHHHHHHHHHHHHHHHHHHHHHHTT--HHHHHHHHHHHHSPPPTHHHHHHHHTT--HHHHHHHHHHHHHHTT-

Foldseek 3Di:
DVVLVVVLVVLQVLLVVLVVVLVVCVVVVVVLPSLVSQLSSLQSVLVSLCSDPLRVLCSVVSVVVSVVSNCVNCVVVQQDDPRDGNVVCPVVVVVVQVVVLVVPDDPVLQVVCVVCVVLLVVLLCCQQPVLLVVLQVVCVVVVDDPVVSVVSSVVSHAADHPSVLSVCVVVVHDSSSVSSSSVVRNVVSVD